Protein AF-A0A8T3EAM1-F1 (afdb_monomer)

InterPro domains:
  IPR024881 T-cell immunomodulatory protein [PTHR13412] (43-347)
  IPR028994 Integrin alpha, N-terminal [SSF69318] (65-167)
  IPR057089 T-cell immunomodulatory protein TIP, C2 domain [PF23122] (194-295)

Nearest PDB structures (foldseek):
  1br8-assembly3_L-2  TM=1.491E-01  e=1.664E+00  Homo sapiens
  1ant-assembly1_L  TM=1.348E-01  e=1.664E+00  Homo sapiens
  7woi-assembly2_B  TM=1.929E-01  e=9.109E+00  Corynebacterium glutamicum ATCC 14067

Sequence (347 aa):
MGRCLAVSQDRDTQPVCSTYPRTLTVNLFSVSLPPVDPLLTDFQGRDTLWGFVPPQPPSAEGLNTPITLHLGDYNLDGFPDALAILRNTSGSNQQAFLLENVPCANASCRGVGRTFLIHWDLTDLASIPDAVVATFFDIYEDGILDMIVLGRGGPKGELAIHALKNNFEADAYFVKVIVLSGLCSNDCPEEVKPYGVNQPGPYIMYTTVDSNGKLKNSSAGQLSQTAHLSLQLPYTVLGLGRSANFLDHLYVGIPRPPGSQDIRMHEWTAIIPNSQLIVIPYPLDDPHSWTAKLYLTPSNIVLLTAIVLIGVCVFILIIIGVLHWQEKKADDREKRQEAHRFHFDAM

Foldseek 3Di:
DAWEFDQDQDPFWTFTFDPPPPFGFTWIDGPVDDDTATQDGDQDDPPWRKHADPFDDDDPPDDGFGWYWAWADQQLPQEIKTKGWIDTPVDGKIWIWTWDKAADPDPRRVVVRIHTDTDPPPVVRVVATAWDDKYWDDPPPQLRTWMWIWGLPDDVSDIDIDTGDRPRDPLWWKEKEFEFPQPDQQDDPPRDDLRHAGDFFKKKKFWDADPVRDIDIHIGGANSDDDRPRPDDSIGMGRPTNDDQFTAKMKIWGDDDPPDPDTQIDIDGGHGISWYKYKRCPPVVDNVPIDIDIGHDDDPVNVVVVVVVVVVVVVVVVVVVVVVVVVVVVVVVVVVVVVVVVVVVVD

pLDDT: mean 82.27, std 14.32, range [32.38, 98.06]

Organism: NCBI:txid1534307

Radius of gyration: 29.67 Å; Cα contacts (8 Å, |Δi|>4): 717; chains: 1; bounding box: 92×64×92 Å

Mean predicted aligned error: 10.53 Å

Structure (mmCIF, N/CA/C/O backbone):
data_AF-A0A8T3EAM1-F1
#
_entry.id   AF-A0A8T3EAM1-F1
#
loop_
_atom_site.group_PDB
_atom_site.id
_atom_site.type_symbol
_atom_site.label_atom_id
_atom_site.label_alt_id
_atom_site.label_comp_id
_atom_site.label_asym_id
_atom_site.label_entity_id
_atom_site.label_seq_id
_atom_site.pdbx_PDB_ins_code
_atom_site.Cartn_x
_atom_site.Cartn_y
_atom_site.Cartn_z
_atom_site.occupancy
_atom_site.B_iso_or_equiv
_atom_site.auth_seq_id
_atom_site.auth_comp_id
_atom_site.auth_asym_id
_atom_site.auth_atom_id
_atom_site.pdbx_PDB_model_num
ATOM 1 N N . MET A 1 1 ? -20.222 9.954 19.690 1.00 32.38 1 MET A N 1
ATOM 2 C CA . MET A 1 1 ? -20.711 9.433 18.393 1.00 32.38 1 MET A CA 1
ATOM 3 C C . MET A 1 1 ? -19.544 8.728 17.727 1.00 32.38 1 MET A C 1
ATOM 5 O O . MET A 1 1 ? -18.591 9.407 17.378 1.00 32.38 1 MET A O 1
ATOM 9 N N . GLY A 1 2 ? -19.553 7.396 17.644 1.00 32.69 2 GLY A N 1
ATOM 10 C CA . GLY A 1 2 ? -18.490 6.659 16.954 1.00 32.69 2 GLY A CA 1
ATOM 11 C C . GLY A 1 2 ? -18.653 6.824 15.447 1.00 32.69 2 GLY A C 1
ATOM 12 O O . GLY A 1 2 ? -19.589 6.269 14.880 1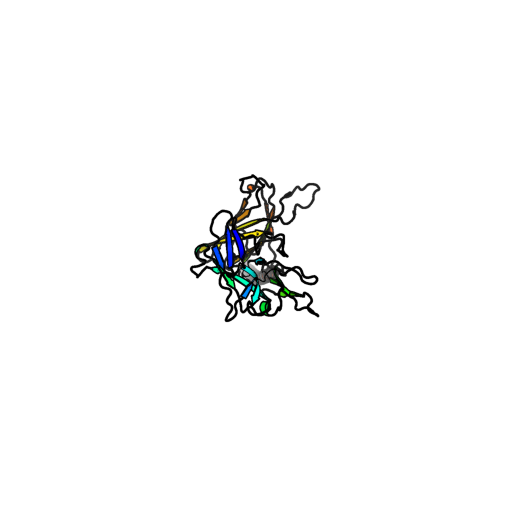.00 32.69 2 GLY A O 1
ATOM 13 N N . ARG A 1 3 ? -17.800 7.639 14.826 1.00 33.38 3 ARG A N 1
ATOM 14 C CA . ARG A 1 3 ? -17.622 7.703 13.373 1.00 33.38 3 ARG A CA 1
ATOM 15 C C . ARG A 1 3 ? -16.181 7.303 13.105 1.00 33.38 3 ARG A C 1
ATOM 17 O O . ARG A 1 3 ? -15.281 7.947 13.636 1.00 33.38 3 ARG A O 1
ATOM 24 N N . CYS A 1 4 ? -15.979 6.237 12.344 1.00 40.53 4 CYS A N 1
ATOM 25 C CA . CYS A 1 4 ? -14.643 5.879 11.886 1.00 40.53 4 CYS A CA 1
ATOM 26 C C . CYS A 1 4 ? -14.323 6.680 10.632 1.00 40.53 4 CYS A C 1
ATOM 28 O O . CYS A 1 4 ? -15.147 6.764 9.724 1.00 40.53 4 CYS A O 1
ATOM 30 N N . LEU A 1 5 ? -13.133 7.266 10.612 1.00 36.88 5 LEU A N 1
ATOM 31 C CA . LEU A 1 5 ? -12.513 7.826 9.422 1.00 36.88 5 LEU A CA 1
ATOM 32 C C . LEU A 1 5 ? -11.520 6.784 8.918 1.00 36.88 5 LEU A C 1
ATOM 34 O O . LEU A 1 5 ? -10.436 6.651 9.481 1.00 36.88 5 LEU A O 1
ATOM 38 N N . ALA A 1 6 ? -11.891 6.057 7.873 1.00 37.88 6 ALA A N 1
ATOM 39 C CA . ALA A 1 6 ? -10.919 5.441 6.990 1.00 37.88 6 ALA A CA 1
ATOM 40 C C . ALA A 1 6 ? -11.195 5.977 5.585 1.00 37.88 6 ALA A C 1
ATOM 42 O O . ALA A 1 6 ? -12.313 5.911 5.080 1.00 37.88 6 ALA A O 1
ATOM 43 N N . VAL A 1 7 ? -10.185 6.593 4.984 1.00 35.84 7 VAL A N 1
ATOM 44 C CA . VAL A 1 7 ? -10.263 7.092 3.613 1.00 35.84 7 VAL A CA 1
ATOM 45 C C . VAL A 1 7 ? -10.132 5.873 2.706 1.00 35.84 7 VAL A C 1
ATOM 47 O O . VAL A 1 7 ? -9.116 5.181 2.786 1.00 35.84 7 VAL A O 1
ATOM 50 N N . SER A 1 8 ? -11.168 5.540 1.921 1.00 35.91 8 SER A N 1
ATOM 51 C CA . SER A 1 8 ? -11.038 4.397 1.016 1.00 35.91 8 SER A CA 1
ATOM 52 C C . SER A 1 8 ? -10.134 4.722 -0.160 1.00 35.91 8 SER A C 1
ATOM 54 O O . SER A 1 8 ? -9.769 5.862 -0.444 1.00 35.91 8 SER A O 1
ATOM 56 N N . GLN A 1 9 ? -9.806 3.633 -0.831 1.00 46.03 9 GLN A N 1
ATOM 57 C CA . GLN A 1 9 ? -8.976 3.527 -2.002 1.00 46.03 9 GLN A CA 1
ATOM 58 C C . GLN A 1 9 ? -9.796 3.521 -3.304 1.00 46.03 9 GLN A C 1
ATOM 60 O O . GLN A 1 9 ? -9.273 3.146 -4.350 1.00 46.03 9 GLN A O 1
ATOM 65 N N . ASP A 1 10 ? -11.052 3.972 -3.268 1.00 42.31 10 ASP A N 1
ATOM 66 C CA . ASP A 1 10 ? -11.889 4.274 -4.433 1.00 42.31 10 ASP A CA 1
ATOM 67 C C . ASP A 1 10 ? -12.346 5.742 -4.395 1.00 42.31 10 ASP A C 1
ATOM 69 O O . ASP A 1 10 ? -12.501 6.312 -3.311 1.00 42.31 10 ASP A O 1
ATOM 73 N N . ARG A 1 11 ? -12.549 6.366 -5.566 1.00 38.25 11 ARG A N 1
ATOM 74 C CA . ARG A 1 11 ? -12.688 7.834 -5.723 1.00 38.25 11 ARG A CA 1
ATOM 75 C C . ARG A 1 11 ? -13.768 8.468 -4.843 1.00 38.25 11 ARG A C 1
ATOM 77 O O . ARG A 1 11 ? -13.628 9.639 -4.503 1.00 38.25 11 ARG A O 1
ATOM 84 N N . ASP A 1 12 ? -14.790 7.702 -4.465 1.00 40.94 12 ASP A N 1
ATOM 85 C CA . ASP A 1 12 ? -15.939 8.192 -3.704 1.00 40.94 12 ASP A CA 1
ATOM 86 C C . ASP A 1 12 ? -16.234 7.416 -2.419 1.00 40.94 12 ASP A C 1
ATOM 88 O O . ASP A 1 12 ? -17.145 7.824 -1.697 1.00 40.94 12 ASP A O 1
ATOM 92 N N . THR A 1 13 ? -15.521 6.322 -2.111 1.00 49.66 13 THR A N 1
ATOM 93 C CA . THR A 1 13 ? -15.915 5.452 -0.993 1.00 49.66 13 THR A CA 1
ATOM 94 C C . THR A 1 13 ? -15.039 5.597 0.259 1.00 49.66 13 THR A C 1
ATOM 96 O O . THR A 1 13 ? -13.914 6.084 0.176 1.00 49.66 13 THR A O 1
ATOM 99 N N . GLN A 1 14 ? -15.535 5.245 1.450 1.00 55.09 14 GLN A N 1
ATOM 100 C CA . GLN A 1 14 ? -14.814 5.263 2.739 1.00 55.09 14 GLN A CA 1
ATOM 101 C C . GLN A 1 14 ? -15.321 4.133 3.648 1.00 55.09 14 GLN A C 1
ATOM 103 O O . GLN A 1 14 ? -16.531 4.079 3.885 1.00 55.09 14 GLN A O 1
ATOM 108 N N . PRO A 1 15 ? -14.466 3.227 4.174 1.00 56.22 15 PRO A N 1
ATOM 109 C CA . PRO A 1 15 ? -14.910 2.303 5.202 1.00 56.22 15 PRO A CA 1
ATOM 110 C C . PRO A 1 15 ? -15.223 3.059 6.499 1.00 56.22 15 PRO A C 1
ATOM 112 O O . PRO A 1 15 ? -14.394 3.774 7.059 1.00 56.22 15 PRO A O 1
ATOM 115 N N . VAL A 1 16 ? -16.442 2.886 6.999 1.00 62.22 16 VAL A N 1
ATOM 116 C CA . VAL A 1 16 ? -16.926 3.471 8.247 1.00 62.22 16 VAL A CA 1
ATOM 117 C C . VAL A 1 16 ? -17.379 2.347 9.166 1.00 62.22 16 VAL A C 1
ATOM 119 O O . VAL A 1 16 ? -18.349 1.643 8.880 1.00 62.22 16 VAL A O 1
ATOM 122 N N . CYS A 1 17 ? -16.714 2.196 10.309 1.00 62.88 17 CYS A N 1
ATOM 123 C CA . CYS A 1 17 ? -17.164 1.295 11.361 1.00 62.88 17 CYS A CA 1
ATOM 124 C C . CYS A 1 17 ? -18.157 1.997 12.294 1.00 62.88 17 CYS A C 1
ATOM 126 O O . CYS A 1 17 ? -18.013 3.180 12.630 1.00 62.88 17 CYS A O 1
ATOM 128 N N . SER A 1 18 ? -19.169 1.254 12.734 1.00 59.81 18 SER A N 1
ATOM 129 C CA . SER A 1 18 ? -20.179 1.741 13.669 1.00 59.81 18 SER A CA 1
ATOM 130 C C . SER A 1 18 ? -20.388 0.760 14.822 1.00 59.81 18 SER A C 1
ATOM 132 O O . SER A 1 18 ? -20.257 -0.454 14.669 1.00 59.81 18 SER A O 1
ATOM 134 N N . THR A 1 19 ? -20.698 1.314 15.996 1.00 55.19 19 THR A N 1
ATOM 135 C CA . THR A 1 19 ? -20.989 0.569 17.235 1.00 55.19 19 THR A CA 1
ATOM 136 C C . THR A 1 19 ? -22.345 0.962 17.845 1.00 55.19 19 THR A C 1
ATOM 138 O O . THR A 1 19 ? -22.618 0.688 19.012 1.00 55.19 19 THR A O 1
ATOM 141 N N . TYR A 1 20 ? -23.215 1.634 17.079 1.00 45.06 20 TYR A N 1
ATOM 142 C CA . TYR A 1 20 ? -24.503 2.152 17.564 1.00 45.06 20 TYR A CA 1
ATOM 143 C C . TYR A 1 20 ? -25.520 1.013 17.789 1.00 45.06 20 TYR A C 1
ATOM 145 O O . TYR A 1 20 ? -25.592 0.078 16.993 1.00 45.06 20 TYR A O 1
ATOM 153 N N . PRO A 1 21 ? -26.370 1.104 18.826 1.00 44.94 21 PRO A N 1
ATOM 154 C CA . PRO A 1 21 ? -26.285 0.332 20.067 1.00 44.94 21 PRO A CA 1
ATOM 155 C C . PRO A 1 21 ? -26.525 -1.196 19.947 1.00 44.94 21 PRO A C 1
ATOM 157 O O . PRO A 1 21 ? -26.690 -1.839 20.981 1.00 44.94 21 PRO A O 1
ATOM 160 N N . ARG A 1 22 ? -26.586 -1.802 18.747 1.00 47.53 22 ARG A N 1
ATOM 161 C CA . ARG A 1 22 ? -26.818 -3.254 18.561 1.00 47.53 22 ARG A CA 1
ATOM 162 C C . ARG A 1 22 ? -26.143 -3.912 17.348 1.00 47.53 22 ARG A C 1
ATOM 164 O O . ARG A 1 22 ? -26.285 -5.119 17.200 1.00 47.53 22 ARG A O 1
ATOM 171 N N . THR A 1 23 ? -25.414 -3.184 16.504 1.00 59.69 23 THR A N 1
ATOM 172 C CA . THR A 1 23 ? -24.810 -3.769 15.291 1.00 59.69 23 THR A CA 1
ATOM 173 C C . THR A 1 23 ? -23.356 -3.349 15.131 1.00 59.69 23 THR A C 1
ATOM 175 O O . THR A 1 23 ? -23.066 -2.183 14.871 1.00 59.69 23 THR A O 1
ATOM 178 N N . LEU A 1 24 ? -22.451 -4.317 15.288 1.00 71.88 24 LEU A N 1
ATOM 179 C CA . LEU A 1 24 ? -21.032 -4.192 14.966 1.00 71.88 24 LEU A CA 1
ATOM 180 C C . LEU A 1 24 ? -20.884 -4.361 13.458 1.00 71.88 24 LEU A C 1
ATOM 182 O O . LEU A 1 24 ? -21.095 -5.452 12.937 1.00 71.88 24 LEU A O 1
ATOM 186 N N . THR A 1 25 ? -20.611 -3.266 12.753 1.00 73.94 25 THR A N 1
ATOM 187 C CA . THR A 1 25 ? -20.530 -3.287 11.288 1.00 73.94 25 THR A CA 1
ATOM 188 C C . THR A 1 25 ? -19.392 -2.419 10.779 1.00 73.94 25 THR A C 1
ATOM 190 O O . THR A 1 25 ? -19.174 -1.316 11.289 1.00 73.94 25 THR A O 1
ATOM 193 N N . VAL A 1 26 ? -18.692 -2.911 9.758 1.00 77.12 26 VAL A N 1
ATOM 194 C CA . VAL A 1 26 ? -17.898 -2.089 8.837 1.00 77.12 26 VAL A CA 1
ATOM 195 C C . VAL A 1 26 ? -18.753 -1.884 7.605 1.00 77.12 26 VAL A C 1
ATOM 197 O O . VAL A 1 26 ? -19.250 -2.857 7.040 1.00 77.12 26 VAL A O 1
ATOM 200 N N . ASN A 1 27 ? -18.932 -0.639 7.191 1.00 73.00 27 ASN A N 1
ATOM 201 C CA . ASN A 1 27 ? -19.720 -0.314 6.015 1.00 73.00 27 ASN A CA 1
ATOM 202 C C . ASN A 1 27 ? -18.906 0.500 5.021 1.00 73.00 27 ASN A C 1
ATOM 204 O O . ASN A 1 27 ? -18.007 1.230 5.426 1.00 73.00 27 ASN A O 1
ATOM 208 N N . LEU A 1 28 ? -19.253 0.415 3.745 1.00 69.75 28 LEU A N 1
ATOM 209 C CA . LEU A 1 28 ? -18.721 1.277 2.704 1.00 69.75 28 LEU A CA 1
ATOM 210 C C . LEU A 1 28 ? -19.651 2.484 2.536 1.00 69.75 28 LEU A C 1
ATOM 212 O O . LEU A 1 28 ? -20.846 2.333 2.286 1.00 69.75 28 LEU A O 1
ATOM 216 N N . PHE A 1 29 ? -19.115 3.687 2.711 1.00 61.56 29 PHE A N 1
ATOM 217 C CA . PHE A 1 29 ? -19.840 4.936 2.490 1.00 61.56 29 PHE A CA 1
ATOM 218 C C . PHE A 1 29 ? -19.424 5.539 1.155 1.00 61.56 29 PHE A C 1
ATOM 220 O O . PHE A 1 29 ? -18.236 5.769 0.998 1.00 61.56 29 PHE A O 1
ATOM 227 N N . SER A 1 30 ? -20.358 5.834 0.244 1.00 60.03 30 SER A N 1
ATOM 228 C CA . SER A 1 30 ? -20.086 6.587 -0.990 1.00 60.03 30 SER A CA 1
ATOM 229 C C . SER A 1 30 ? -20.587 8.030 -0.886 1.00 60.03 30 SER A C 1
ATOM 231 O O . SER A 1 30 ? -21.720 8.264 -0.468 1.00 60.03 30 SER A O 1
ATOM 233 N N . VAL A 1 31 ? -19.773 9.008 -1.296 1.00 54.12 31 VAL A N 1
ATOM 234 C CA . VAL A 1 31 ? -20.184 10.426 -1.371 1.00 54.12 31 VAL A CA 1
ATOM 235 C C . VAL A 1 31 ? -21.222 10.653 -2.481 1.00 54.12 31 VAL A C 1
ATOM 237 O O . VAL A 1 31 ? -22.050 11.559 -2.378 1.00 54.12 31 VAL A O 1
ATOM 240 N N . SER A 1 32 ? -21.204 9.822 -3.525 1.00 49.50 32 SER A N 1
ATOM 241 C CA . SER A 1 32 ? -22.007 9.982 -4.743 1.00 49.50 32 SER A CA 1
ATOM 242 C C . SER A 1 32 ? -23.254 9.084 -4.807 1.00 49.50 32 SER A C 1
ATOM 244 O O . SER A 1 32 ? -24.084 9.279 -5.696 1.00 49.50 32 SER A O 1
ATOM 246 N N . LEU A 1 33 ? -23.448 8.147 -3.864 1.00 44.88 33 LEU A N 1
ATOM 247 C CA . LEU A 1 33 ? -24.577 7.201 -3.857 1.00 44.88 33 LEU A CA 1
ATOM 248 C C . LEU A 1 33 ? -25.120 6.931 -2.437 1.00 44.88 33 LEU A C 1
ATOM 250 O O . LEU A 1 33 ? -24.344 6.601 -1.544 1.00 44.88 33 LEU A O 1
ATOM 254 N N . PRO A 1 34 ? -26.448 6.963 -2.210 1.00 47.94 34 PRO A N 1
ATOM 255 C CA . PRO A 1 34 ? -27.083 6.175 -1.157 1.00 47.94 34 PRO A CA 1
ATOM 256 C C . PRO A 1 34 ? -27.380 4.763 -1.712 1.00 47.94 34 PRO A C 1
ATOM 258 O O . PRO A 1 34 ? -28.003 4.678 -2.774 1.00 47.94 34 PRO A O 1
ATOM 261 N N . PRO A 1 35 ? -26.986 3.657 -1.046 1.00 57.56 35 PRO A N 1
ATOM 262 C CA . PRO A 1 35 ? -26.904 3.484 0.404 1.00 57.56 35 PRO A CA 1
ATOM 263 C C . PRO A 1 35 ? -25.513 3.083 0.939 1.00 57.56 35 PRO A C 1
ATOM 265 O O . PRO A 1 35 ? -24.562 2.855 0.205 1.00 57.56 35 PRO A O 1
ATOM 268 N N . VAL A 1 36 ? -25.421 3.025 2.271 1.00 67.38 36 VAL A N 1
ATOM 269 C CA . VAL A 1 36 ? -24.292 2.464 3.023 1.00 67.38 36 VAL A CA 1
ATOM 270 C C . VAL A 1 36 ? -24.365 0.941 2.930 1.00 67.38 36 VAL A C 1
ATOM 272 O O . VAL A 1 36 ? -25.277 0.346 3.507 1.00 67.38 36 VAL A O 1
ATOM 275 N N . ASP A 1 37 ? -23.422 0.320 2.227 1.00 72.88 37 ASP A N 1
ATOM 276 C CA . ASP A 1 37 ? -23.401 -1.134 2.057 1.00 72.88 37 ASP A CA 1
ATOM 277 C C . ASP A 1 37 ? -22.522 -1.804 3.127 1.00 72.88 37 ASP A C 1
ATOM 279 O O . ASP A 1 37 ? -21.390 -1.365 3.361 1.00 72.88 37 ASP A O 1
ATOM 283 N N . PRO A 1 38 ? -22.994 -2.869 3.799 1.00 76.12 38 PRO A N 1
ATOM 284 C CA . PRO A 1 38 ? -22.205 -3.549 4.816 1.00 76.12 38 PRO A CA 1
ATOM 285 C C . PRO A 1 38 ? -21.06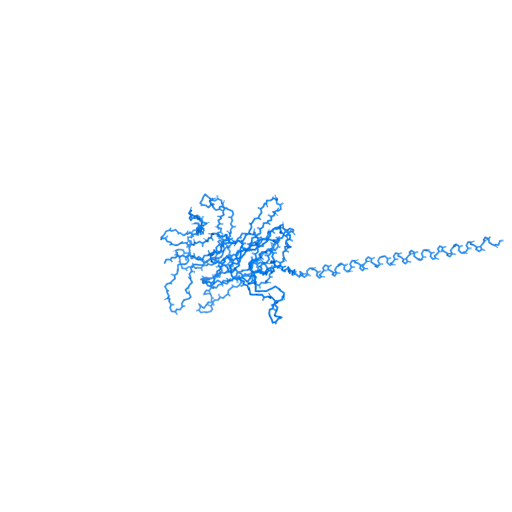4 -4.355 4.179 1.00 76.12 38 PRO A C 1
ATOM 287 O O . PRO A 1 38 ? -21.287 -5.267 3.384 1.00 76.12 38 PRO A O 1
ATOM 290 N N . LEU A 1 39 ? -19.832 -4.048 4.587 1.00 80.81 39 LEU A N 1
ATOM 291 C CA . LEU A 1 39 ? -18.623 -4.792 4.222 1.00 80.81 39 LEU A CA 1
ATOM 292 C C . LEU A 1 39 ? -18.374 -5.969 5.157 1.00 80.81 39 LEU A C 1
ATOM 294 O O . LEU A 1 39 ? -17.925 -7.017 4.708 1.00 80.81 39 LEU A O 1
ATOM 298 N N . LEU A 1 40 ? -18.639 -5.798 6.452 1.00 83.88 40 LEU A N 1
ATOM 299 C CA . LEU A 1 40 ? -18.424 -6.819 7.473 1.00 83.88 40 LEU A CA 1
ATOM 300 C C . LEU A 1 40 ? -19.461 -6.663 8.578 1.00 83.88 40 LEU A C 1
ATOM 302 O O . LEU A 1 40 ? -19.617 -5.582 9.145 1.00 83.88 40 LEU A O 1
ATOM 306 N N . THR A 1 41 ? -20.148 -7.755 8.891 1.00 82.81 41 THR A N 1
ATOM 307 C CA . THR A 1 41 ? -21.182 -7.808 9.935 1.00 82.81 41 THR A CA 1
ATOM 308 C C . THR A 1 41 ? -20.964 -8.941 10.931 1.00 82.81 41 THR A C 1
ATOM 310 O O . THR A 1 41 ? -21.549 -8.913 12.009 1.00 82.81 41 THR A O 1
ATOM 313 N N . ASP A 1 42 ? -20.169 -9.948 10.567 1.00 86.31 42 ASP A N 1
ATOM 314 C CA . ASP A 1 42 ? -19.914 -11.119 11.396 1.00 86.31 42 ASP A CA 1
ATOM 315 C C . ASP A 1 42 ? -18.592 -10.960 12.153 1.00 86.31 42 ASP A C 1
ATOM 317 O O . ASP A 1 42 ? -17.514 -10.979 11.567 1.00 86.31 42 ASP A O 1
ATOM 321 N N . PHE A 1 43 ? -18.701 -10.769 13.466 1.00 89.75 43 PHE A N 1
ATOM 322 C CA . PHE A 1 43 ? -17.573 -10.669 14.396 1.00 89.75 43 PHE A CA 1
ATOM 323 C C . PHE A 1 43 ? -17.550 -11.856 15.373 1.00 89.75 43 PHE A C 1
ATOM 325 O O . PHE A 1 43 ? -16.988 -11.760 16.470 1.00 89.75 43 PHE A O 1
ATOM 332 N N . GLN A 1 44 ? -18.207 -12.961 15.014 1.00 88.88 44 GLN A N 1
ATOM 333 C CA . GLN A 1 44 ? -18.243 -14.165 15.828 1.00 88.88 44 GLN A CA 1
ATOM 334 C C . GLN A 1 44 ? -16.969 -14.991 15.590 1.00 88.88 44 GLN A C 1
ATOM 336 O O . GLN A 1 44 ? -16.771 -15.582 14.531 1.00 88.88 44 GLN A O 1
ATOM 341 N N . GLY A 1 45 ? -16.104 -15.052 16.602 1.00 84.25 45 GLY A N 1
ATOM 342 C CA . GLY A 1 45 ? -14.916 -15.901 16.617 1.00 84.25 45 GLY A CA 1
ATOM 343 C C . GLY A 1 45 ? -15.154 -17.112 17.512 1.00 84.25 45 GLY A C 1
ATOM 344 O O . GLY A 1 45 ? -15.170 -16.979 18.740 1.00 84.25 45 GLY A O 1
ATOM 345 N N . ARG A 1 46 ? -15.340 -18.300 16.920 1.00 84.75 46 ARG A N 1
ATOM 346 C CA . ARG A 1 46 ? -15.747 -19.526 17.641 1.00 84.75 46 ARG A CA 1
ATOM 347 C C . ARG A 1 46 ? -16.987 -19.242 18.514 1.00 84.75 46 ARG A C 1
ATOM 349 O O . ARG A 1 46 ? -17.997 -18.766 18.002 1.00 84.75 46 ARG A O 1
ATOM 356 N N . ASP A 1 47 ? -16.899 -19.441 19.827 1.00 84.06 47 ASP A N 1
ATOM 357 C CA . ASP A 1 47 ? -17.985 -19.186 20.787 1.00 84.06 47 ASP A CA 1
ATOM 358 C C . ASP A 1 47 ? -17.941 -17.780 21.414 1.00 84.06 47 ASP A C 1
ATOM 360 O O . ASP A 1 47 ? -18.680 -17.483 22.352 1.00 84.06 47 ASP A O 1
ATOM 364 N N . THR A 1 48 ? -17.077 -16.891 20.916 1.00 87.94 48 THR A N 1
ATOM 365 C CA . THR A 1 48 ? -16.891 -15.539 21.457 1.00 87.94 48 THR A CA 1
ATOM 366 C C . THR A 1 48 ? -17.289 -14.469 20.454 1.00 87.94 48 THR A C 1
ATOM 368 O O . THR A 1 48 ? -16.846 -14.472 19.308 1.00 87.94 48 THR A O 1
ATOM 371 N N . LEU A 1 49 ? -18.103 -13.515 20.902 1.00 90.44 49 LEU A N 1
ATOM 372 C CA . LEU A 1 49 ? -18.445 -12.346 20.105 1.00 90.44 49 LEU A CA 1
ATOM 373 C C . LEU A 1 49 ? -17.408 -11.248 20.352 1.00 90.44 49 LEU A C 1
ATOM 375 O O . LEU A 1 49 ? -17.213 -10.819 21.496 1.00 90.44 49 LEU A O 1
ATOM 379 N N . TRP A 1 50 ? -16.778 -10.769 19.286 1.00 91.44 50 TRP A N 1
ATOM 380 C CA . TRP A 1 50 ? -15.831 -9.656 19.323 1.00 91.44 50 TRP A CA 1
ATOM 381 C C . TRP A 1 50 ? -16.466 -8.380 18.789 1.00 91.44 50 TRP A C 1
ATOM 383 O O . TRP A 1 50 ? -17.499 -8.425 18.135 1.00 91.44 50 TRP A O 1
ATOM 393 N N . GLY A 1 51 ? -15.862 -7.228 19.064 1.00 89.75 51 GLY A N 1
ATOM 394 C CA . GLY A 1 51 ? -16.279 -5.954 18.484 1.00 89.75 51 GLY A CA 1
ATOM 395 C C . GLY A 1 51 ? -15.236 -4.861 18.656 1.00 89.75 51 GLY A C 1
ATOM 396 O O . GLY A 1 51 ? -14.275 -5.024 19.399 1.00 89.75 51 GLY A O 1
ATOM 397 N N . PHE A 1 52 ? -15.427 -3.724 17.988 1.00 89.12 52 PHE A N 1
ATOM 398 C CA . PHE A 1 52 ? -14.502 -2.596 18.104 1.00 89.12 52 PHE A CA 1
ATOM 399 C C . PHE A 1 52 ? -14.409 -2.066 19.539 1.00 89.12 52 PHE A C 1
ATOM 401 O O . PHE A 1 52 ? -15.399 -2.019 20.282 1.00 89.12 52 PHE A O 1
ATOM 408 N N . VAL A 1 53 ? -13.208 -1.624 19.910 1.00 85.88 53 VAL A N 1
ATOM 409 C CA . VAL A 1 53 ? -12.954 -0.978 21.198 1.00 85.88 53 VAL A CA 1
ATOM 410 C C . VAL A 1 53 ? -13.618 0.405 21.202 1.00 85.88 53 VAL A C 1
ATOM 412 O O . VAL A 1 53 ? -13.278 1.249 20.375 1.00 85.88 53 VAL A O 1
ATOM 415 N N . PRO A 1 54 ? -14.592 0.680 22.086 1.00 80.31 54 PRO A N 1
ATOM 416 C CA . PRO A 1 54 ? -15.211 1.990 22.158 1.00 80.31 54 PRO A CA 1
ATOM 417 C C . PRO A 1 54 ? -14.206 3.012 22.706 1.00 80.31 54 PRO A C 1
ATOM 419 O O . PRO A 1 54 ? -13.429 2.671 23.602 1.00 80.31 54 PRO A O 1
ATOM 422 N N . PRO A 1 55 ? -14.271 4.275 22.246 1.00 75.81 55 PRO A N 1
ATOM 423 C CA . PRO A 1 55 ? -13.459 5.346 22.806 1.00 75.81 55 PRO A CA 1
ATOM 424 C C . PRO A 1 55 ? -13.696 5.450 24.312 1.00 75.81 55 PRO A C 1
ATOM 426 O O . PRO A 1 55 ? -14.846 5.538 24.759 1.00 75.81 55 PRO A O 1
ATOM 429 N N . GLN A 1 56 ? -12.620 5.429 25.093 1.00 70.94 56 GLN A N 1
ATOM 430 C CA . GLN A 1 56 ? -12.715 5.574 26.540 1.00 70.94 56 GLN A CA 1
ATOM 431 C C . GLN A 1 56 ? -12.808 7.064 26.908 1.00 70.94 56 GLN A C 1
ATOM 433 O O . GLN A 1 56 ? -12.309 7.923 26.170 1.00 70.94 56 GLN A O 1
ATOM 438 N N . PRO A 1 57 ? -13.469 7.418 28.026 1.00 69.38 57 PRO A N 1
ATOM 439 C CA . PRO A 1 57 ? -13.379 8.774 28.549 1.00 69.38 57 PRO A CA 1
ATOM 440 C C . PRO A 1 57 ? -11.907 9.112 28.836 1.00 69.38 57 PRO A C 1
ATOM 442 O O . PRO A 1 57 ? -11.152 8.221 29.231 1.00 69.38 57 PRO A O 1
ATOM 445 N N . PRO A 1 58 ? -11.482 10.371 28.634 1.00 62.53 58 PRO A N 1
ATOM 446 C CA . PRO A 1 58 ? -10.104 10.771 28.888 1.00 62.53 58 PRO A CA 1
ATOM 447 C C . PRO A 1 58 ? -9.764 10.513 30.361 1.00 62.53 58 PRO A C 1
ATOM 449 O O . PRO A 1 58 ? -10.287 11.179 31.253 1.00 62.53 58 PRO A O 1
ATOM 452 N N . SER A 1 59 ? -8.919 9.516 30.615 1.00 58.47 59 SER A N 1
ATOM 453 C CA . SER A 1 59 ? -8.323 9.252 31.921 1.00 58.47 59 SER A CA 1
ATOM 454 C C . SER A 1 59 ? -6.900 9.809 31.944 1.00 58.47 59 SER A C 1
ATOM 456 O O . SER A 1 59 ? -6.248 9.918 30.907 1.00 58.47 59 SER A O 1
ATOM 458 N N . ALA A 1 60 ? -6.416 10.185 33.127 1.00 52.84 60 ALA A N 1
ATOM 459 C CA . ALA A 1 60 ? -5.130 10.866 33.297 1.00 52.84 60 ALA A CA 1
ATOM 460 C C . ALA A 1 60 ? -3.894 10.007 32.936 1.00 52.84 60 ALA A C 1
ATOM 462 O O . ALA A 1 60 ? -2.794 10.543 32.873 1.00 52.84 60 ALA A O 1
ATOM 463 N N . GLU A 1 61 ? -4.061 8.703 32.676 1.00 55.72 61 GLU A N 1
ATOM 464 C CA . GLU A 1 61 ? -2.955 7.744 32.490 1.00 55.72 61 GLU A CA 1
ATOM 465 C C . GLU A 1 61 ? -3.120 6.823 31.258 1.00 55.72 61 GLU A C 1
ATOM 467 O O . GLU A 1 61 ? -2.361 5.871 31.071 1.00 55.72 61 GLU A O 1
ATOM 472 N N . GLY A 1 62 ? -4.112 7.068 30.391 1.00 64.00 62 GLY A N 1
ATOM 473 C CA . GLY A 1 62 ? -4.430 6.183 29.264 1.00 64.00 62 GLY A CA 1
ATOM 474 C C . GLY A 1 62 ? -4.311 6.846 27.892 1.00 64.00 62 GLY A C 1
ATOM 475 O O . GLY A 1 62 ? -4.913 7.889 27.654 1.00 64.00 62 GLY A O 1
ATOM 476 N N . LEU A 1 63 ? -3.608 6.200 26.951 1.00 73.38 63 LEU A N 1
ATOM 477 C CA . LEU A 1 63 ? -3.693 6.552 25.530 1.00 73.38 63 LEU A CA 1
ATOM 478 C C . LEU A 1 63 ? -5.134 6.321 25.043 1.00 73.38 63 LEU A C 1
ATOM 480 O O . LEU A 1 63 ? -5.587 5.178 24.980 1.00 73.38 63 LEU A O 1
ATOM 484 N N . ASN A 1 64 ? -5.851 7.402 24.731 1.00 75.50 64 ASN A N 1
ATOM 485 C CA . ASN A 1 64 ? -7.204 7.336 24.184 1.00 75.50 64 ASN A CA 1
ATOM 486 C C . ASN A 1 64 ? -7.138 7.280 22.656 1.00 75.50 64 ASN A C 1
ATOM 488 O O . ASN A 1 64 ? -6.867 8.291 22.004 1.00 75.50 64 ASN A O 1
ATOM 492 N N . THR A 1 65 ? -7.374 6.101 22.091 1.00 76.56 65 THR A N 1
ATOM 493 C CA . THR A 1 65 ? -7.403 5.891 20.645 1.00 76.56 65 THR A CA 1
ATOM 494 C C . THR A 1 65 ? -8.850 5.787 20.162 1.00 76.56 65 THR A C 1
ATOM 496 O O . THR A 1 65 ? -9.670 5.103 20.779 1.00 76.56 65 THR A O 1
ATOM 499 N N . PRO A 1 66 ? -9.227 6.494 19.082 1.00 80.94 66 PRO A N 1
ATOM 500 C CA . PRO A 1 66 ? -10.505 6.235 18.436 1.00 80.94 66 PRO A CA 1
ATOM 501 C C . PRO A 1 66 ? -10.465 4.873 17.737 1.00 80.94 66 PRO A C 1
ATOM 503 O O . PRO A 1 66 ? -9.410 4.266 17.577 1.00 80.94 66 PRO A O 1
ATOM 506 N N . ILE A 1 67 ? -11.625 4.419 17.268 1.00 82.69 67 ILE A N 1
ATOM 507 C CA . ILE A 1 67 ? -11.698 3.239 16.407 1.00 82.69 67 ILE A CA 1
ATOM 508 C C . ILE A 1 67 ? -10.981 3.570 15.092 1.00 82.69 67 ILE A C 1
ATOM 510 O O . ILE A 1 67 ? -11.401 4.479 14.370 1.00 82.69 67 ILE A O 1
ATOM 514 N N . THR A 1 68 ? -9.907 2.841 14.800 1.00 82.56 68 THR A N 1
ATOM 515 C CA . THR A 1 68 ? -9.108 2.981 13.579 1.00 82.56 68 THR A CA 1
ATOM 516 C C . THR A 1 68 ? -9.067 1.673 12.805 1.00 82.56 68 THR A C 1
ATOM 518 O O . THR A 1 68 ? -9.109 0.588 13.386 1.00 82.56 68 THR A O 1
ATOM 521 N N . LEU A 1 69 ? -8.974 1.806 11.486 1.00 86.75 69 LEU A N 1
ATOM 522 C CA . LEU A 1 69 ? -8.734 0.720 10.551 1.00 86.75 69 LEU A CA 1
ATOM 523 C C . LEU A 1 69 ? -7.507 1.114 9.728 1.00 86.75 69 LEU A C 1
ATOM 525 O O . LEU A 1 69 ? -7.560 2.107 9.000 1.00 86.75 69 LEU A O 1
ATOM 529 N N . HIS A 1 70 ? -6.408 0.382 9.875 1.00 89.81 70 HIS A N 1
ATOM 530 C CA . HIS A 1 70 ? -5.177 0.649 9.131 1.00 89.81 70 HIS A CA 1
ATOM 531 C C . HIS A 1 70 ? -5.139 -0.261 7.908 1.00 89.81 70 HIS A C 1
ATOM 533 O O . HIS A 1 70 ? -5.222 -1.475 8.051 1.00 89.81 70 HIS A O 1
ATOM 539 N N . LEU A 1 71 ? -5.068 0.329 6.714 1.00 89.19 71 LEU A N 1
ATOM 540 C CA . LEU A 1 71 ? -5.180 -0.394 5.445 1.00 89.19 71 LEU A CA 1
ATOM 541 C C . LEU A 1 71 ? -3.807 -0.735 4.860 1.00 89.19 71 LEU A C 1
ATOM 543 O O . LEU A 1 71 ? -2.878 0.067 4.964 1.00 89.19 71 LEU A O 1
ATOM 547 N N . GLY A 1 72 ? -3.710 -1.882 4.195 1.00 89.56 72 GLY A N 1
ATOM 548 C CA . GLY A 1 72 ? -2.510 -2.335 3.492 1.00 89.56 72 GLY A CA 1
ATOM 549 C C . GLY A 1 72 ? -2.759 -3.664 2.784 1.00 89.56 72 GLY A C 1
ATOM 550 O O . GLY A 1 72 ? -3.550 -4.458 3.265 1.00 89.56 72 GLY A O 1
ATOM 551 N N . ASP A 1 73 ? -2.118 -3.887 1.641 1.00 90.44 73 ASP A N 1
ATOM 552 C CA . ASP A 1 73 ? -2.170 -5.148 0.884 1.00 90.44 73 ASP A CA 1
ATOM 553 C C . ASP A 1 73 ? -1.058 -6.078 1.410 1.00 90.44 73 ASP A C 1
ATOM 555 O O . ASP A 1 73 ? 0.108 -5.931 1.031 1.00 90.44 73 ASP A O 1
ATOM 559 N N . TYR A 1 74 ? -1.376 -6.945 2.381 1.00 91.25 74 TYR A N 1
ATOM 560 C CA . TYR A 1 74 ? -0.347 -7.742 3.083 1.00 91.25 74 TYR A CA 1
ATOM 561 C C . TYR A 1 74 ? 0.055 -9.010 2.320 1.00 91.25 74 TYR A C 1
ATOM 563 O O . TYR A 1 74 ? 1.107 -9.589 2.609 1.00 91.25 74 TYR A O 1
ATOM 571 N N . ASN A 1 75 ? -0.788 -9.464 1.389 1.00 91.44 75 ASN A N 1
ATOM 572 C CA . ASN A 1 75 ? -0.609 -10.692 0.609 1.00 91.44 75 ASN A CA 1
ATOM 573 C C . ASN A 1 75 ? -0.320 -10.413 -0.884 1.00 91.44 75 ASN A C 1
ATOM 575 O O . ASN A 1 75 ? -0.218 -11.348 -1.684 1.00 91.44 75 ASN A O 1
ATOM 579 N N . LEU A 1 76 ? -0.159 -9.140 -1.253 1.00 89.81 76 LEU A N 1
ATOM 580 C CA . LEU A 1 76 ? 0.151 -8.659 -2.598 1.00 89.81 76 LEU A CA 1
ATOM 581 C C . LEU A 1 76 ? -0.866 -9.111 -3.660 1.00 89.81 76 LEU A C 1
ATOM 583 O O . LEU A 1 76 ? -0.510 -9.330 -4.830 1.00 89.81 76 LEU A O 1
ATOM 587 N N . ASP A 1 77 ? -2.136 -9.245 -3.282 1.00 87.69 77 ASP A N 1
ATOM 588 C CA . ASP A 1 77 ? -3.207 -9.672 -4.179 1.00 87.69 77 ASP A CA 1
ATOM 589 C C . ASP A 1 77 ? -3.879 -8.504 -4.925 1.00 87.69 77 ASP A C 1
ATOM 591 O O . ASP A 1 77 ? -4.664 -8.741 -5.851 1.00 87.69 77 ASP A O 1
ATOM 595 N N . GLY A 1 78 ? -3.490 -7.261 -4.633 1.00 85.75 78 GLY A N 1
ATOM 596 C CA . GLY A 1 78 ? -4.020 -6.042 -5.239 1.00 85.75 78 GLY A CA 1
ATOM 597 C C . GLY A 1 78 ? -5.280 -5.510 -4.556 1.00 85.75 78 GLY A C 1
ATOM 598 O O . GLY A 1 78 ? -5.842 -4.516 -5.024 1.00 85.75 78 GLY A O 1
ATOM 599 N N . PHE A 1 79 ? -5.744 -6.131 -3.477 1.00 87.12 79 PHE A N 1
ATOM 600 C CA . PHE A 1 79 ? -6.869 -5.666 -2.681 1.00 87.12 79 PHE A CA 1
ATOM 601 C C . PHE A 1 79 ? -6.372 -5.248 -1.293 1.00 87.12 79 PHE A C 1
ATOM 603 O O . PHE A 1 79 ? -5.659 -5.990 -0.636 1.00 87.12 79 PHE A O 1
ATOM 610 N N . PRO A 1 80 ? -6.744 -4.055 -0.804 1.00 88.50 80 PRO A N 1
ATOM 611 C CA . PRO A 1 80 ? -6.321 -3.623 0.517 1.00 88.50 80 PRO A CA 1
ATOM 612 C C . PRO A 1 80 ? -7.013 -4.427 1.608 1.00 88.50 80 PRO A C 1
ATOM 614 O O . PRO A 1 80 ? -8.246 -4.409 1.721 1.00 88.50 80 PRO A O 1
ATOM 617 N N . ASP A 1 81 ? -6.206 -5.040 2.454 1.00 92.12 81 ASP A N 1
ATOM 618 C CA . ASP A 1 81 ? -6.606 -5.628 3.719 1.00 92.12 81 ASP A CA 1
ATOM 619 C C . ASP A 1 81 ? -6.599 -4.574 4.822 1.00 92.12 81 ASP A C 1
ATOM 621 O O . ASP A 1 81 ? -6.267 -3.397 4.615 1.00 92.12 81 ASP A O 1
ATOM 625 N N . ALA A 1 82 ? -6.983 -4.993 6.022 1.00 92.62 82 ALA A N 1
ATOM 626 C CA . ALA A 1 82 ? -7.027 -4.112 7.164 1.00 92.62 82 ALA A CA 1
ATOM 627 C C . ALA A 1 82 ? -6.491 -4.747 8.448 1.00 92.62 82 ALA A C 1
ATOM 629 O O . ALA A 1 82 ? -6.660 -5.935 8.703 1.00 92.62 82 ALA A O 1
ATOM 630 N N . LEU A 1 83 ? -5.909 -3.917 9.308 1.00 93.62 83 LEU A N 1
ATOM 631 C CA . LEU A 1 83 ? -5.625 -4.233 10.702 1.00 93.62 83 LEU A CA 1
ATOM 632 C C . LEU A 1 83 ? -6.554 -3.428 11.604 1.00 93.62 83 LEU A C 1
ATOM 634 O O . LEU A 1 83 ? -6.735 -2.218 11.428 1.00 93.62 83 LEU A O 1
ATOM 638 N N . ALA A 1 84 ? -7.142 -4.112 12.581 1.00 92.88 84 ALA A N 1
ATOM 639 C CA . ALA A 1 84 ? -8.027 -3.506 13.564 1.00 92.88 84 ALA A CA 1
ATOM 640 C C . ALA A 1 84 ? -7.780 -4.077 14.957 1.00 92.88 84 ALA A C 1
ATOM 642 O O . ALA A 1 84 ? -7.407 -5.237 15.117 1.00 92.88 84 ALA A O 1
ATOM 643 N N . ILE A 1 85 ? -8.067 -3.268 15.976 1.00 92.50 85 ILE A N 1
ATOM 644 C CA . ILE A 1 85 ? -8.140 -3.742 17.356 1.00 92.50 85 ILE A CA 1
ATOM 645 C C . ILE A 1 85 ? -9.587 -4.104 17.679 1.00 92.50 85 ILE A C 1
ATOM 647 O O . ILE A 1 85 ? -10.490 -3.261 17.596 1.00 92.50 85 ILE A O 1
ATOM 651 N N . LEU A 1 86 ? -9.801 -5.354 18.083 1.00 92.12 86 LEU A N 1
ATOM 652 C CA . LEU A 1 86 ? -11.091 -5.847 18.548 1.00 92.12 86 LEU A CA 1
ATOM 653 C C . LEU A 1 86 ? -10.990 -6.252 20.017 1.00 92.12 86 LEU A C 1
ATOM 655 O O . LEU A 1 86 ? -9.943 -6.672 20.504 1.00 92.12 86 LEU A O 1
ATOM 659 N N . ARG A 1 87 ? -12.113 -6.155 20.723 1.00 90.75 87 ARG A N 1
ATOM 660 C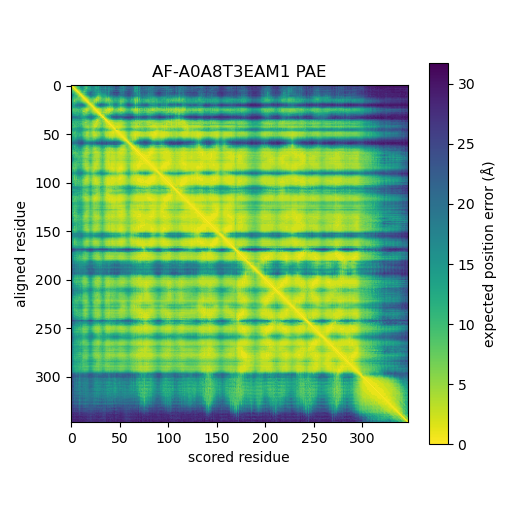 CA . ARG A 1 87 ? -12.278 -6.635 22.093 1.00 90.75 87 ARG A CA 1
ATOM 661 C C . ARG A 1 87 ? -13.321 -7.731 22.170 1.00 90.75 87 ARG A C 1
ATOM 663 O O . ARG A 1 87 ? -14.344 -7.665 21.484 1.00 90.75 87 ARG A O 1
ATOM 670 N N . ASN A 1 88 ? -13.102 -8.684 23.063 1.00 89.81 88 ASN A N 1
ATOM 671 C CA . ASN A 1 88 ? -14.126 -9.657 23.409 1.00 89.81 88 ASN A CA 1
ATOM 672 C C . ASN A 1 88 ? -15.277 -8.932 24.130 1.00 89.81 88 ASN A C 1
ATOM 674 O O . ASN A 1 88 ? -15.049 -8.196 25.087 1.00 89.81 88 ASN A O 1
ATOM 678 N N . THR A 1 89 ? -16.516 -9.117 23.674 1.00 85.88 89 THR A N 1
ATOM 679 C CA . THR A 1 89 ? -17.690 -8.434 24.248 1.00 85.88 89 THR A CA 1
ATOM 680 C C . THR A 1 89 ? -18.067 -8.937 25.643 1.00 85.88 89 THR A C 1
ATOM 682 O O . THR A 1 89 ? -18.651 -8.182 26.419 1.00 85.88 89 THR A O 1
ATOM 685 N N . SER A 1 90 ? -17.717 -10.180 25.979 1.00 83.50 90 SER A N 1
ATOM 686 C CA . SER A 1 90 ? -17.938 -10.785 27.299 1.00 83.50 90 SER A CA 1
ATOM 687 C C . SER A 1 90 ? -16.772 -10.576 28.271 1.00 83.50 90 SER A C 1
ATOM 689 O O . SER A 1 90 ? -16.922 -10.851 29.459 1.00 83.50 90 SER A O 1
ATOM 691 N N . GLY A 1 91 ? -15.616 -10.114 27.789 1.00 79.31 91 GLY A N 1
ATOM 692 C CA . GLY A 1 91 ? -14.405 -9.927 28.589 1.00 79.31 91 GLY A CA 1
ATOM 693 C C . GLY A 1 91 ? -13.810 -8.525 28.458 1.00 79.31 91 GLY A C 1
ATOM 694 O O . GLY A 1 91 ? -14.435 -7.603 27.942 1.00 79.31 91 GLY A O 1
ATOM 695 N N . SER A 1 92 ? -12.577 -8.365 28.937 1.00 75.38 92 SER A N 1
ATOM 696 C CA . SER A 1 92 ? -11.794 -7.129 28.785 1.00 75.38 92 SER A CA 1
ATOM 697 C C . SER A 1 92 ? -10.632 -7.258 27.799 1.00 75.38 92 SER A C 1
ATOM 699 O O . SER A 1 92 ? -9.982 -6.256 27.524 1.00 75.38 92 SER A O 1
ATOM 701 N N . ASN A 1 93 ? -10.376 -8.464 27.280 1.00 85.12 93 ASN A N 1
ATOM 702 C CA . ASN A 1 93 ? -9.241 -8.741 26.403 1.00 85.12 93 ASN A CA 1
ATOM 703 C C . ASN A 1 93 ? -9.395 -8.013 25.058 1.00 85.12 93 ASN A C 1
ATOM 705 O O . ASN A 1 93 ? -10.444 -8.128 24.411 1.00 85.12 93 ASN A O 1
ATOM 709 N N . GLN A 1 94 ? -8.351 -7.286 24.659 1.00 89.94 94 GLN A N 1
ATOM 710 C CA . GLN A 1 94 ? -8.252 -6.568 23.389 1.00 89.94 94 GLN A CA 1
ATOM 711 C C . GLN A 1 94 ? -7.043 -7.078 22.614 1.00 89.94 94 GLN A C 1
ATOM 713 O O . GLN A 1 94 ? -5.952 -7.204 23.171 1.00 89.94 94 GLN A O 1
ATOM 718 N N . GLN A 1 95 ? -7.240 -7.366 21.334 1.00 93.12 95 GLN A N 1
ATOM 719 C CA . GLN A 1 95 ? -6.229 -7.965 20.469 1.00 93.12 95 GLN A CA 1
ATOM 720 C C . GLN A 1 95 ? -6.279 -7.333 19.079 1.00 93.12 95 GLN A C 1
ATOM 722 O O . GLN A 1 95 ? -7.307 -6.796 18.654 1.00 93.12 95 GLN A O 1
ATOM 727 N N . ALA A 1 96 ? -5.148 -7.391 18.382 1.00 95.06 96 ALA A N 1
ATOM 728 C CA . ALA A 1 96 ? -5.058 -7.011 16.982 1.00 95.06 96 ALA A CA 1
ATOM 729 C C . ALA A 1 96 ? -5.523 -8.172 16.096 1.00 95.06 96 ALA A C 1
ATOM 731 O O . ALA A 1 96 ? -5.158 -9.321 16.335 1.00 95.06 96 ALA A O 1
ATOM 732 N N . PHE A 1 97 ? -6.304 -7.863 15.065 1.00 95.38 97 PHE A N 1
ATOM 733 C CA . PHE A 1 97 ? -6.786 -8.830 14.086 1.00 95.38 97 PHE A CA 1
ATOM 734 C C . PHE A 1 97 ? -6.504 -8.343 12.672 1.00 95.38 97 PHE A C 1
ATOM 736 O O . PHE A 1 97 ? -6.685 -7.161 12.364 1.00 95.38 97 PHE A O 1
ATOM 743 N N . LEU A 1 98 ? -6.104 -9.289 11.825 1.00 95.94 98 LEU A N 1
ATOM 744 C CA . LEU A 1 98 ? -6.005 -9.112 10.385 1.00 95.94 98 LEU A CA 1
ATOM 745 C C . LEU A 1 98 ? -7.368 -9.382 9.746 1.00 95.94 98 LEU A C 1
ATOM 747 O O . LEU A 1 98 ? -8.001 -10.407 10.008 1.00 95.94 98 LEU A O 1
ATOM 751 N N . LEU A 1 99 ? -7.814 -8.439 8.930 1.00 95.25 99 LEU A N 1
ATOM 752 C CA . LEU A 1 99 ? -9.051 -8.471 8.169 1.00 95.25 99 LEU A CA 1
ATOM 753 C C . LEU A 1 99 ? -8.668 -8.551 6.689 1.00 95.25 99 LEU A C 1
ATOM 755 O O . LEU A 1 99 ? -8.376 -7.527 6.075 1.00 95.25 99 LEU A O 1
ATOM 759 N N . GLU A 1 100 ? -8.656 -9.761 6.136 1.00 94.06 100 GLU A N 1
ATOM 760 C CA . GLU A 1 100 ? -8.299 -10.005 4.736 1.00 94.06 100 GLU A CA 1
ATOM 761 C C . GLU A 1 100 ? -9.463 -9.645 3.814 1.00 94.06 100 GLU A C 1
ATOM 763 O O . GLU A 1 100 ? -10.612 -10.022 4.059 1.00 94.06 100 GLU A O 1
ATOM 768 N N . ASN A 1 101 ? -9.188 -8.913 2.746 1.00 91.44 101 ASN A N 1
ATOM 769 C CA . ASN A 1 101 ? -10.182 -8.523 1.768 1.00 91.44 101 ASN A CA 1
ATOM 770 C C . ASN A 1 101 ? -10.436 -9.669 0.788 1.00 91.44 101 ASN A C 1
ATOM 772 O O . ASN A 1 101 ? -9.628 -9.933 -0.094 1.00 91.44 101 ASN A O 1
ATOM 776 N N . VAL A 1 102 ? -11.601 -10.309 0.863 1.00 92.12 102 VAL A N 1
ATOM 777 C CA . VAL A 1 102 ? -11.933 -11.496 0.059 1.00 92.12 102 VAL A CA 1
ATOM 778 C C . VAL A 1 102 ? -13.175 -11.278 -0.814 1.00 92.12 102 VAL A C 1
ATOM 780 O O . VAL A 1 102 ? -14.021 -10.426 -0.508 1.00 92.12 102 VAL A O 1
ATOM 783 N N . PRO A 1 103 ? -13.343 -12.047 -1.910 1.00 89.56 103 PRO A N 1
ATOM 784 C CA . PRO A 1 103 ? -14.585 -12.052 -2.673 1.00 89.56 103 PRO A CA 1
ATOM 785 C C . PRO A 1 103 ? -15.791 -12.362 -1.782 1.00 89.56 103 PRO A C 1
ATOM 787 O O . PRO A 1 103 ? -15.770 -13.279 -0.960 1.00 89.56 103 PRO A O 1
ATOM 790 N N . CYS A 1 104 ? -16.869 -11.604 -1.959 1.00 87.62 104 CYS A N 1
ATOM 791 C CA . CYS A 1 104 ? -18.076 -11.785 -1.171 1.00 87.62 104 CYS A CA 1
ATOM 792 C C . CYS A 1 104 ? -18.774 -13.109 -1.523 1.00 87.62 104 CYS A C 1
ATOM 794 O O . CYS A 1 104 ? -19.208 -13.313 -2.658 1.00 87.62 104 CYS A O 1
ATOM 796 N N . ALA A 1 105 ? -18.953 -13.975 -0.525 1.00 84.94 105 ALA A N 1
ATOM 797 C CA . ALA A 1 105 ? -19.750 -15.200 -0.647 1.00 84.94 105 ALA A CA 1
ATOM 798 C C . ALA A 1 105 ? -21.202 -15.035 -0.149 1.00 84.94 105 ALA A C 1
ATOM 800 O O . ALA A 1 105 ? -22.084 -15.811 -0.520 1.00 84.94 105 ALA A O 1
ATOM 801 N N . ASN A 1 106 ? -21.467 -14.020 0.680 1.00 82.44 106 ASN A N 1
ATOM 802 C CA . ASN A 1 106 ? -22.735 -13.850 1.390 1.00 82.44 106 ASN A CA 1
ATOM 803 C C . ASN A 1 106 ? -23.699 -12.895 0.669 1.00 82.44 106 ASN A C 1
ATOM 805 O O . ASN A 1 106 ? -23.304 -12.007 -0.077 1.00 82.44 106 ASN A O 1
ATOM 809 N N . ALA A 1 107 ? -25.002 -13.031 0.925 1.00 80.38 107 ALA A N 1
ATOM 810 C CA . ALA A 1 107 ? -25.998 -12.138 0.326 1.00 80.38 107 ALA A CA 1
ATOM 811 C C . ALA A 1 107 ? -25.864 -10.675 0.800 1.00 80.38 107 ALA A C 1
ATOM 813 O O . ALA A 1 107 ? -26.219 -9.766 0.055 1.00 80.38 107 ALA A O 1
ATOM 814 N N . SER A 1 108 ? -25.336 -10.449 2.009 1.00 76.56 108 SER A N 1
ATOM 815 C CA . SER A 1 108 ? -25.207 -9.122 2.629 1.00 76.56 108 SER A CA 1
ATOM 816 C C . SER A 1 108 ? -24.219 -8.200 1.914 1.00 76.56 108 SER A C 1
ATOM 818 O O . SER A 1 108 ? -24.479 -7.008 1.820 1.00 76.56 108 SER A O 1
ATOM 820 N N . CYS A 1 109 ? -23.125 -8.742 1.374 1.00 78.75 109 CYS A N 1
ATOM 821 C CA . CYS A 1 109 ? -22.064 -7.975 0.715 1.00 78.75 109 CYS A CA 1
ATOM 822 C C . CYS A 1 109 ? -22.147 -8.015 -0.823 1.00 78.75 109 CYS A C 1
ATOM 824 O O . CYS A 1 109 ? -21.238 -7.545 -1.506 1.00 78.75 109 CYS A O 1
ATOM 826 N N . ARG A 1 110 ? -23.230 -8.568 -1.400 1.00 78.62 110 ARG A N 1
ATOM 827 C CA . ARG A 1 110 ? -23.369 -8.740 -2.860 1.00 78.62 110 ARG A CA 1
ATOM 828 C C . ARG A 1 110 ? -23.359 -7.406 -3.620 1.00 78.62 110 ARG A C 1
ATOM 830 O O . ARG A 1 110 ? -22.919 -7.391 -4.763 1.00 78.62 110 ARG A O 1
ATOM 837 N N . GLY A 1 111 ? -23.814 -6.316 -2.994 1.00 76.12 111 GLY A N 1
ATOM 838 C CA . GLY A 1 111 ? -23.784 -4.970 -3.583 1.00 76.12 111 GLY A CA 1
ATOM 839 C C . GLY A 1 111 ? -22.364 -4.462 -3.859 1.00 76.12 111 GLY A C 1
ATOM 840 O O . GLY A 1 111 ? -22.119 -3.887 -4.912 1.00 76.12 111 GLY A O 1
ATOM 841 N N . VAL A 1 112 ? -21.421 -4.760 -2.958 1.00 78.44 112 VAL A N 1
ATOM 842 C CA . VAL A 1 112 ? -20.004 -4.369 -3.081 1.00 78.44 112 VAL A CA 1
ATOM 843 C C . VAL A 1 112 ? -19.177 -5.442 -3.799 1.00 78.44 112 VAL A C 1
ATOM 845 O O . VAL A 1 112 ? -18.166 -5.146 -4.428 1.00 78.44 112 VAL A O 1
ATOM 848 N N . GLY A 1 113 ? -19.580 -6.711 -3.699 1.00 84.25 113 GLY A N 1
ATOM 849 C CA . GLY A 1 113 ? -18.879 -7.848 -4.303 1.00 84.25 113 GLY A CA 1
ATOM 850 C C . GLY A 1 113 ? -17.660 -8.342 -3.514 1.00 84.25 113 GLY A C 1
ATOM 851 O O . GLY A 1 113 ? -17.120 -9.400 -3.840 1.00 84.25 113 GLY A O 1
ATOM 852 N N . ARG A 1 114 ? -17.261 -7.645 -2.443 1.00 87.12 114 ARG A N 1
ATOM 853 C CA . ARG A 1 114 ? -16.167 -8.026 -1.531 1.00 87.12 114 ARG A CA 1
ATOM 854 C C . ARG A 1 114 ? -16.548 -7.838 -0.063 1.00 87.12 114 ARG A C 1
ATOM 856 O O . ARG A 1 114 ? -17.527 -7.162 0.249 1.00 87.12 114 ARG A O 1
ATOM 863 N N . THR A 1 115 ? -15.799 -8.476 0.828 1.00 90.00 115 THR A N 1
ATOM 864 C CA . THR A 1 115 ? -15.994 -8.455 2.285 1.00 90.00 115 THR A CA 1
ATOM 865 C C . THR A 1 115 ? -14.653 -8.641 2.995 1.00 90.00 115 THR A C 1
ATOM 867 O O . THR A 1 115 ? -13.665 -8.988 2.353 1.00 90.00 115 THR A O 1
ATOM 870 N N . PHE A 1 116 ? -14.613 -8.424 4.309 1.00 91.56 116 PHE A N 1
ATOM 871 C CA . PHE A 1 116 ? -13.441 -8.745 5.119 1.00 91.56 116 PHE A CA 1
ATOM 872 C C . PHE A 1 116 ? -13.615 -10.093 5.821 1.00 91.56 116 PHE A C 1
ATOM 874 O O . PHE A 1 116 ? -14.631 -10.331 6.470 1.00 91.56 116 PHE A O 1
ATOM 881 N N . LEU A 1 117 ? -12.609 -10.955 5.734 1.00 92.75 117 LEU A N 1
ATOM 882 C CA . LEU A 1 117 ? -12.481 -12.168 6.528 1.00 92.75 117 LEU A CA 1
ATOM 883 C C . LEU A 1 117 ? -11.577 -11.880 7.730 1.00 92.75 117 LEU A C 1
ATOM 885 O O . LEU A 1 117 ? -10.420 -11.506 7.561 1.00 92.75 117 LEU A O 1
ATOM 889 N N . ILE A 1 118 ? -12.095 -12.052 8.947 1.00 94.06 118 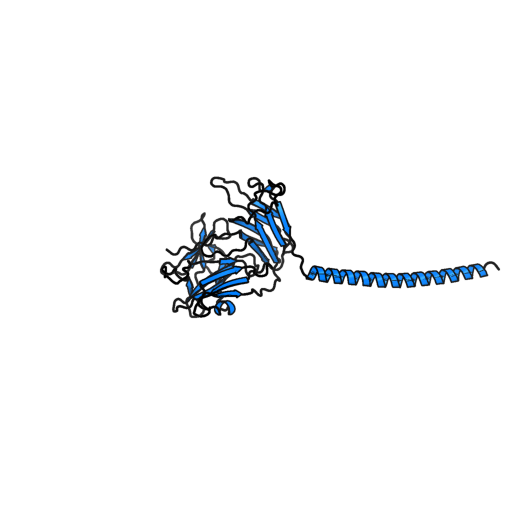ILE A N 1
ATOM 890 C CA . ILE A 1 118 ? -11.284 -11.908 10.162 1.00 94.06 118 ILE A CA 1
ATOM 891 C C . ILE A 1 118 ? -10.467 -13.185 10.371 1.00 94.06 118 ILE A C 1
ATOM 893 O O . ILE A 1 118 ? -11.027 -14.274 10.519 1.00 94.06 118 ILE A O 1
ATOM 897 N N . HIS A 1 119 ? -9.148 -13.042 10.456 1.00 94.38 119 HIS A N 1
ATOM 898 C CA . HIS A 1 119 ? -8.243 -14.134 10.801 1.00 94.38 119 HIS A CA 1
ATOM 899 C C . HIS A 1 119 ? -8.124 -14.297 12.317 1.00 94.38 119 HIS A C 1
ATOM 901 O O . HIS A 1 119 ? -7.347 -13.610 12.978 1.00 94.38 119 HIS A O 1
ATOM 907 N N . TRP A 1 120 ? -8.901 -15.229 12.872 1.00 92.56 120 TRP A N 1
ATOM 908 C CA . TRP A 1 120 ? -8.953 -15.492 14.317 1.00 92.56 120 TRP A CA 1
ATOM 909 C C . TRP A 1 120 ? -7.759 -16.286 14.861 1.00 92.56 120 TRP A C 1
ATOM 911 O O . TRP A 1 120 ? -7.446 -16.180 16.044 1.00 92.56 120 TRP A O 1
ATOM 921 N N . ASP A 1 121 ? -7.109 -17.093 14.019 1.00 89.38 121 ASP A N 1
ATOM 922 C CA . ASP A 1 121 ? -6.118 -18.092 14.441 1.00 89.38 121 ASP A CA 1
ATOM 923 C C . ASP A 1 121 ? -4.652 -17.635 14.237 1.00 89.38 121 ASP A C 1
ATOM 925 O O . ASP A 1 121 ? -3.732 -18.451 14.289 1.00 89.38 121 ASP A O 1
ATOM 929 N N . LEU A 1 122 ? -4.405 -16.333 14.030 1.00 90.75 122 LEU A N 1
ATOM 930 C CA . LEU A 1 122 ? -3.048 -15.777 13.913 1.00 90.75 122 LEU A CA 1
ATOM 931 C C . LEU A 1 122 ? -2.379 -15.663 15.288 1.00 90.75 122 LEU A C 1
ATOM 933 O O . LEU A 1 122 ? -2.575 -14.694 16.025 1.00 90.75 122 LEU A O 1
ATOM 937 N N . THR A 1 123 ? -1.559 -16.661 15.621 1.00 89.00 123 THR A N 1
ATOM 938 C CA . THR A 1 123 ? -0.923 -16.805 16.941 1.00 89.00 123 THR A CA 1
ATOM 939 C C . THR A 1 123 ? -0.041 -15.624 17.326 1.00 89.00 123 THR A C 1
ATOM 941 O O . THR A 1 123 ? -0.057 -15.218 18.486 1.00 89.00 123 THR A O 1
ATOM 944 N N . ASP A 1 124 ? 0.693 -15.050 16.374 1.00 92.25 124 ASP A N 1
ATOM 945 C CA . ASP A 1 124 ? 1.650 -13.975 16.653 1.00 92.25 124 ASP A CA 1
ATOM 946 C C . ASP A 1 124 ? 0.937 -12.686 17.077 1.00 92.25 124 ASP A C 1
ATOM 948 O O . ASP A 1 124 ? 1.306 -12.080 18.083 1.00 92.25 124 ASP A O 1
ATOM 952 N N . LEU A 1 125 ? -0.153 -12.322 16.392 1.00 93.31 125 LEU A N 1
ATOM 953 C CA . LEU A 1 125 ? -1.013 -11.201 16.788 1.00 93.31 125 LEU A CA 1
ATOM 954 C C . LEU A 1 125 ? -1.745 -11.488 18.104 1.00 93.31 125 LEU A C 1
ATOM 956 O O . LEU A 1 125 ? -1.808 -10.624 18.980 1.00 93.31 125 LEU A O 1
ATOM 960 N N . ALA A 1 126 ? -2.255 -12.712 18.277 1.00 90.56 126 ALA A N 1
ATOM 961 C CA . ALA A 1 126 ? -2.955 -13.118 19.494 1.00 90.56 126 ALA A CA 1
ATOM 962 C C . ALA A 1 126 ? -2.042 -13.137 20.736 1.00 90.56 126 ALA A C 1
ATOM 964 O O . ALA A 1 126 ? -2.534 -12.989 21.859 1.00 90.56 126 ALA A O 1
ATOM 965 N N . SER A 1 127 ? -0.728 -13.299 20.548 1.00 90.94 127 SER A N 1
ATOM 966 C CA . SER A 1 127 ? 0.271 -13.321 21.624 1.00 90.94 127 SER A CA 1
ATOM 967 C C . SER A 1 127 ? 0.529 -11.956 22.269 1.00 90.94 127 SER A C 1
ATOM 969 O O . SER A 1 127 ? 1.169 -11.900 23.319 1.00 90.94 127 SER A O 1
ATOM 971 N N . ILE A 1 128 ? 0.029 -10.869 21.669 1.00 92.44 128 ILE A N 1
ATOM 972 C CA . ILE A 1 128 ? 0.204 -9.498 22.151 1.00 92.44 128 ILE A CA 1
ATOM 973 C C . ILE A 1 128 ? -1.046 -9.098 22.951 1.00 92.44 128 ILE A C 1
ATOM 975 O O . ILE A 1 128 ? -2.062 -8.726 22.356 1.00 92.44 128 ILE A O 1
ATOM 979 N N . PRO A 1 129 ? -1.016 -9.186 24.295 1.00 84.81 129 PRO A N 1
ATOM 980 C CA . PRO A 1 129 ? -2.165 -8.840 25.119 1.00 84.81 129 PRO A CA 1
ATOM 981 C C . PRO A 1 129 ? -2.386 -7.326 25.147 1.00 84.81 129 PRO A C 1
ATOM 983 O O . PRO A 1 129 ? -1.438 -6.537 25.089 1.00 84.81 129 PRO A O 1
ATOM 986 N N . ASP A 1 130 ? -3.650 -6.933 25.295 1.00 89.81 130 ASP A N 1
ATOM 987 C CA . ASP A 1 130 ? -4.071 -5.538 25.447 1.00 89.81 130 ASP A CA 1
ATOM 988 C C . ASP A 1 130 ? -3.490 -4.628 24.354 1.00 89.81 130 ASP A C 1
ATOM 990 O O . ASP A 1 130 ? -2.907 -3.568 24.622 1.00 89.81 130 ASP A O 1
ATOM 994 N N . ALA A 1 131 ? -3.632 -5.075 23.103 1.00 92.31 131 ALA A N 1
ATOM 995 C CA . ALA A 1 131 ? -3.248 -4.309 21.927 1.00 92.31 131 ALA A CA 1
ATOM 996 C C . ALA A 1 131 ? -4.078 -3.017 21.837 1.00 92.31 131 ALA A C 1
ATOM 998 O O . ALA A 1 131 ? -5.293 -3.025 22.025 1.00 92.31 131 ALA A O 1
ATOM 999 N N . VAL A 1 132 ? -3.411 -1.899 21.548 1.00 90.44 132 VAL A N 1
ATOM 1000 C CA . VAL A 1 132 ? -3.999 -0.549 21.526 1.00 90.44 132 VAL A CA 1
ATOM 1001 C C . VAL A 1 132 ? -4.075 0.007 20.107 1.00 90.44 132 VAL A C 1
ATOM 1003 O O . VAL A 1 132 ? -5.048 0.675 19.758 1.00 90.44 132 VAL A O 1
ATOM 1006 N N . VAL A 1 133 ? -3.050 -0.260 19.294 1.00 91.00 133 VAL A N 1
ATOM 1007 C CA . VAL A 1 133 ? -2.952 0.146 17.885 1.00 91.00 133 VAL A CA 1
ATOM 1008 C C . VAL A 1 133 ? -2.193 -0.933 17.124 1.00 91.00 133 VAL A C 1
ATOM 1010 O O . VAL A 1 133 ? -1.219 -1.472 17.643 1.00 91.00 133 VAL A O 1
ATOM 1013 N N . ALA A 1 134 ? -2.613 -1.221 15.897 1.00 93.56 134 ALA A N 1
ATOM 1014 C CA . ALA A 1 134 ? -1.890 -2.073 14.964 1.00 93.56 134 ALA A CA 1
ATOM 1015 C C . ALA A 1 134 ? -1.873 -1.397 13.593 1.00 93.56 134 ALA A C 1
ATOM 1017 O O . ALA A 1 134 ? -2.877 -0.818 13.194 1.00 93.56 134 ALA A O 1
ATOM 1018 N N . THR A 1 135 ? -0.747 -1.449 12.891 1.00 93.94 135 THR A N 1
ATOM 1019 C CA . THR A 1 135 ? -0.588 -0.827 11.573 1.00 93.94 135 THR A CA 1
ATOM 1020 C C . THR A 1 135 ? 0.359 -1.637 10.706 1.00 93.94 135 THR A C 1
ATOM 1022 O O . THR A 1 135 ? 1.269 -2.290 11.218 1.00 93.94 135 THR A O 1
ATOM 1025 N N . PHE A 1 136 ? 0.162 -1.561 9.395 1.00 94.56 136 PHE A N 1
ATOM 1026 C CA . PHE A 1 136 ? 1.100 -2.113 8.428 1.00 94.56 136 PHE A CA 1
ATOM 1027 C C . PHE A 1 136 ? 2.322 -1.208 8.270 1.00 94.56 136 PHE A C 1
ATOM 1029 O O . PHE A 1 136 ? 2.203 0.021 8.343 1.00 94.56 136 PHE A O 1
ATOM 1036 N N . PHE A 1 137 ? 3.488 -1.808 8.039 1.00 94.81 137 PHE A N 1
ATOM 1037 C CA . PHE A 1 137 ? 4.724 -1.093 7.728 1.00 94.81 137 PHE A CA 1
ATOM 1038 C C . PHE A 1 137 ? 5.704 -2.015 6.991 1.00 94.81 137 PHE A C 1
ATOM 1040 O O . PHE A 1 137 ? 5.840 -3.165 7.366 1.00 94.81 137 PHE A O 1
ATOM 1047 N N . ASP A 1 138 ? 6.401 -1.527 5.969 1.00 93.12 138 ASP A N 1
ATOM 1048 C CA . ASP A 1 138 ? 7.457 -2.263 5.253 1.00 93.12 138 ASP A CA 1
ATOM 1049 C C . ASP A 1 138 ? 8.792 -2.034 5.989 1.00 93.12 138 ASP A C 1
ATOM 1051 O O . ASP A 1 138 ? 9.478 -1.038 5.745 1.00 93.12 138 ASP A O 1
ATOM 1055 N N . ILE A 1 139 ? 9.109 -2.878 6.983 1.00 93.12 139 ILE A N 1
ATOM 1056 C CA . ILE A 1 139 ? 10.271 -2.678 7.877 1.00 93.12 139 ILE A CA 1
ATOM 1057 C C . ILE A 1 139 ? 11.581 -2.959 7.135 1.00 93.12 139 ILE A C 1
ATOM 1059 O O . ILE A 1 139 ? 12.603 -2.328 7.418 1.00 93.12 139 ILE A O 1
ATOM 1063 N N . TYR A 1 140 ? 11.552 -3.912 6.204 1.00 90.56 140 TYR A N 1
ATOM 1064 C CA . TYR A 1 140 ? 12.725 -4.383 5.469 1.00 90.56 140 TYR A CA 1
ATOM 1065 C C . TYR A 1 140 ? 12.911 -3.709 4.103 1.00 90.56 140 TYR A C 1
ATOM 1067 O O . TYR A 1 140 ? 13.893 -3.999 3.418 1.00 90.56 140 TYR A O 1
ATOM 1075 N N . GLU A 1 141 ? 12.013 -2.795 3.731 1.00 88.38 141 GLU A N 1
ATOM 1076 C CA . GLU A 1 141 ? 11.961 -2.128 2.426 1.00 88.38 141 GLU A CA 1
ATOM 1077 C C . GLU A 1 141 ? 11.902 -3.098 1.231 1.00 88.38 141 GLU A C 1
ATOM 1079 O O . GLU A 1 141 ? 12.346 -2.766 0.126 1.00 88.38 141 GLU A O 1
ATOM 1084 N N . ASP A 1 142 ? 11.340 -4.290 1.433 1.00 86.50 142 ASP A N 1
ATOM 1085 C CA . ASP A 1 142 ? 11.251 -5.351 0.425 1.00 86.50 142 ASP A CA 1
ATOM 1086 C C . ASP A 1 142 ? 9.898 -5.381 -0.303 1.00 86.50 142 ASP A C 1
ATOM 1088 O O . ASP A 1 142 ? 9.715 -6.178 -1.225 1.00 86.50 142 ASP A O 1
ATOM 1092 N N . GLY A 1 143 ? 8.988 -4.464 0.048 1.00 87.62 143 GLY A N 1
ATOM 1093 C CA . GLY A 1 143 ? 7.653 -4.359 -0.533 1.00 87.62 143 GLY A CA 1
ATOM 1094 C C . GLY A 1 143 ? 6.631 -5.300 0.096 1.00 87.62 143 GLY A C 1
ATOM 1095 O O . GLY A 1 143 ? 5.469 -5.253 -0.300 1.00 87.62 143 GLY A O 1
ATOM 1096 N N . ILE A 1 144 ? 7.010 -6.116 1.078 1.00 90.38 144 ILE A N 1
ATOM 1097 C CA . ILE A 1 144 ? 6.073 -6.928 1.852 1.00 90.38 144 ILE A CA 1
ATOM 1098 C C . ILE A 1 144 ? 5.700 -6.140 3.106 1.00 90.38 144 ILE A C 1
ATOM 1100 O O . ILE A 1 144 ? 6.550 -5.670 3.858 1.00 90.38 144 ILE A O 1
ATOM 1104 N N . LEU A 1 145 ? 4.400 -5.962 3.340 1.00 93.06 145 LEU A N 1
ATOM 1105 C CA . LEU A 1 145 ? 3.941 -5.250 4.527 1.00 93.06 145 LEU A CA 1
ATOM 1106 C C . LEU A 1 145 ? 4.056 -6.152 5.761 1.00 93.06 145 LEU A C 1
ATOM 1108 O O . LEU A 1 145 ? 3.355 -7.161 5.873 1.00 93.06 145 LEU A O 1
ATOM 1112 N N . ASP A 1 146 ? 4.912 -5.750 6.697 1.00 94.81 146 ASP A N 1
ATOM 1113 C CA . ASP A 1 146 ? 4.973 -6.259 8.064 1.00 94.81 146 ASP A CA 1
ATOM 1114 C C . ASP A 1 146 ? 3.921 -5.566 8.943 1.00 94.81 146 ASP A C 1
ATOM 1116 O O . ASP A 1 146 ? 3.188 -4.669 8.506 1.00 94.81 146 ASP A O 1
ATOM 1120 N N . MET A 1 147 ? 3.844 -5.961 10.214 1.00 95.69 147 MET A N 1
ATOM 1121 C CA . MET A 1 147 ? 2.893 -5.387 11.165 1.00 95.69 147 MET A CA 1
ATOM 1122 C C . MET A 1 147 ? 3.615 -4.826 12.385 1.00 95.69 147 MET A C 1
ATOM 1124 O O . MET A 1 147 ? 4.457 -5.483 12.995 1.00 95.69 147 MET A O 1
ATOM 1128 N N . ILE A 1 148 ? 3.241 -3.615 12.787 1.00 95.56 148 ILE A N 1
ATOM 1129 C CA . ILE A 1 148 ? 3.666 -3.003 14.043 1.00 95.56 148 ILE A CA 1
ATOM 1130 C C . ILE A 1 148 ? 2.451 -2.921 14.960 1.00 95.56 148 ILE A C 1
ATOM 1132 O O . ILE A 1 148 ? 1.425 -2.345 14.595 1.00 95.56 148 ILE A O 1
ATOM 1136 N N . VAL A 1 149 ? 2.575 -3.471 16.165 1.00 95.06 149 VAL A N 1
ATOM 1137 C CA . VAL A 1 149 ? 1.512 -3.497 17.171 1.00 95.06 149 VAL A CA 1
ATOM 1138 C C . VAL A 1 149 ? 2.006 -2.854 18.460 1.00 95.06 149 VAL A C 1
ATOM 1140 O O . VAL A 1 149 ? 3.054 -3.209 18.995 1.00 95.06 149 VAL A O 1
ATOM 1143 N N . LEU A 1 150 ? 1.234 -1.906 18.975 1.00 92.75 150 LEU A N 1
ATOM 1144 C CA . LEU A 1 150 ? 1.447 -1.282 20.273 1.00 92.75 150 LEU A CA 1
ATOM 1145 C C . LEU A 1 150 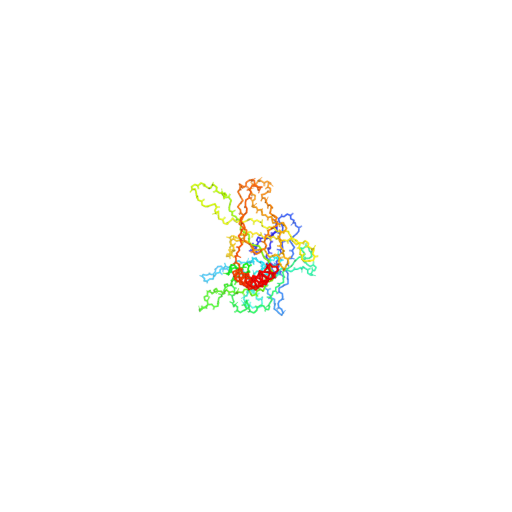? 0.566 -1.989 21.307 1.00 92.75 150 LEU A C 1
ATOM 1147 O O . LEU A 1 150 ? -0.657 -1.882 21.228 1.00 92.75 150 LEU A O 1
ATOM 1151 N N . GLY A 1 151 ? 1.164 -2.688 22.269 1.00 91.56 151 GLY A N 1
ATOM 1152 C CA . GLY A 1 151 ? 0.452 -3.405 23.336 1.00 91.56 151 GLY A CA 1
ATOM 1153 C C . GLY A 1 151 ? 0.840 -2.924 24.733 1.00 91.56 151 GLY A C 1
ATOM 1154 O O . GLY A 1 151 ? 1.879 -2.289 24.910 1.00 91.56 151 GLY A O 1
ATOM 1155 N N . ARG A 1 152 ? 0.030 -3.235 25.750 1.00 87.12 152 ARG A N 1
ATOM 1156 C CA . ARG A 1 152 ? 0.330 -2.933 27.172 1.00 87.12 152 ARG A CA 1
ATOM 1157 C C . ARG A 1 152 ? 1.060 -4.080 27.886 1.00 87.12 152 ARG A C 1
ATOM 1159 O O . ARG A 1 152 ? 0.852 -4.324 29.070 1.00 87.12 152 ARG A O 1
ATOM 1166 N N . GLY A 1 153 ? 1.909 -4.800 27.155 1.00 75.44 153 GLY A N 1
ATOM 1167 C CA . GLY A 1 153 ? 2.674 -5.945 27.661 1.00 75.44 153 GLY A CA 1
ATOM 1168 C C . GLY A 1 153 ? 4.051 -5.601 28.241 1.00 75.44 153 GLY A C 1
ATOM 1169 O O . GLY A 1 153 ? 4.806 -6.513 28.572 1.00 75.44 153 GLY A O 1
ATOM 1170 N N . GLY A 1 154 ? 4.420 -4.318 28.329 1.00 75.06 154 GLY A N 1
ATOM 1171 C CA . GLY A 1 154 ? 5.736 -3.888 28.802 1.00 75.06 154 GLY A CA 1
ATOM 1172 C C . GLY A 1 154 ? 5.955 -4.095 30.309 1.00 75.06 154 GLY A C 1
ATOM 1173 O O . GLY A 1 154 ? 5.006 -4.343 31.064 1.00 75.06 154 GLY A O 1
ATOM 1174 N N . PRO A 1 155 ? 7.207 -3.968 30.794 1.00 72.25 155 PRO A N 1
ATOM 1175 C CA . PRO A 1 155 ? 7.509 -4.009 32.222 1.00 72.25 155 PRO A CA 1
ATOM 1176 C C . PRO A 1 155 ? 6.615 -3.025 32.988 1.00 72.25 155 PRO A C 1
ATOM 1178 O O . PRO A 1 155 ? 6.503 -1.868 32.606 1.00 72.25 155 PRO A O 1
ATOM 1181 N N . LYS A 1 156 ? 5.962 -3.481 34.066 1.00 76.00 156 LYS A N 1
ATOM 1182 C CA . LYS A 1 156 ? 5.012 -2.680 34.872 1.00 76.00 156 LYS A CA 1
ATOM 1183 C C . LYS A 1 156 ? 3.758 -2.181 34.121 1.00 76.00 156 LYS A C 1
ATOM 1185 O O . LYS A 1 156 ? 3.108 -1.259 34.604 1.00 76.00 156 LYS A O 1
ATOM 1190 N N . GLY A 1 157 ? 3.382 -2.799 32.997 1.00 76.88 157 GLY A N 1
ATOM 1191 C CA . GLY A 1 157 ? 2.195 -2.411 32.220 1.00 76.88 157 GLY A CA 1
ATOM 1192 C C . GLY A 1 157 ? 2.423 -1.211 31.294 1.00 76.88 157 GLY A C 1
ATOM 1193 O O . GLY A 1 157 ? 1.463 -0.574 30.855 1.00 76.88 157 GLY A O 1
ATOM 1194 N N . GLU A 1 158 ? 3.688 -0.886 31.015 1.00 85.69 158 GLU A N 1
ATOM 1195 C CA . GLU A 1 158 ? 4.069 0.130 30.036 1.00 85.69 158 GLU A CA 1
ATOM 1196 C C . GLU A 1 158 ? 3.711 -0.298 28.602 1.00 85.69 158 GLU A C 1
ATOM 1198 O O . GLU A 1 158 ? 3.529 -1.480 28.292 1.00 85.69 158 GLU A O 1
ATOM 1203 N N . LEU A 1 159 ? 3.613 0.691 27.712 1.00 88.19 159 LEU A N 1
ATOM 1204 C CA . LEU A 1 159 ? 3.398 0.446 26.291 1.00 88.19 159 LEU A CA 1
ATOM 1205 C C . LEU A 1 159 ? 4.669 -0.137 25.664 1.00 88.19 159 LEU A C 1
ATOM 1207 O O . LEU A 1 159 ? 5.748 0.442 25.778 1.00 88.19 159 LEU A O 1
ATOM 1211 N N . ALA A 1 160 ? 4.519 -1.257 24.966 1.00 91.75 160 ALA A N 1
ATOM 1212 C CA . ALA A 1 160 ? 5.578 -1.929 24.231 1.00 91.75 160 ALA A CA 1
ATOM 1213 C C . ALA A 1 160 ? 5.226 -1.994 22.742 1.00 91.75 160 ALA A C 1
ATOM 1215 O O . ALA A 1 160 ? 4.077 -2.237 22.365 1.00 91.75 160 ALA A O 1
ATOM 1216 N N . ILE A 1 161 ? 6.232 -1.763 21.899 1.00 92.75 161 ILE A N 1
ATOM 1217 C CA . ILE A 1 161 ? 6.121 -1.895 20.447 1.00 92.75 161 ILE A CA 1
ATOM 1218 C C . ILE A 1 161 ? 6.571 -3.303 20.068 1.00 92.75 161 ILE A C 1
ATOM 1220 O O . ILE A 1 161 ? 7.678 -3.721 20.407 1.00 92.75 161 ILE A O 1
ATOM 1224 N N . HIS A 1 162 ? 5.721 -4.005 19.334 1.00 94.75 162 HIS A N 1
ATOM 1225 C CA . HIS A 1 162 ? 5.980 -5.321 18.775 1.00 94.75 162 HIS A CA 1
ATOM 1226 C C . HIS A 1 162 ? 6.040 -5.193 17.253 1.00 94.75 162 HIS A C 1
ATOM 1228 O O . HIS A 1 162 ? 5.107 -4.679 16.640 1.00 94.75 162 HIS A O 1
ATOM 1234 N N . ALA A 1 163 ? 7.135 -5.647 16.651 1.00 95.44 163 ALA A N 1
ATOM 1235 C CA . ALA A 1 163 ? 7.283 -5.741 15.204 1.00 95.44 163 ALA A CA 1
ATOM 1236 C C . ALA A 1 163 ? 7.137 -7.210 14.797 1.00 95.44 163 ALA A C 1
ATOM 1238 O O . ALA A 1 163 ? 7.912 -8.057 15.244 1.00 95.44 163 ALA A O 1
ATOM 1239 N N . LEU A 1 164 ? 6.126 -7.505 13.987 1.00 95.25 164 LEU A N 1
ATOM 1240 C CA . LEU A 1 164 ? 5.826 -8.836 13.481 1.00 95.25 164 LEU A CA 1
ATOM 1241 C C . LEU A 1 164 ? 6.204 -8.889 12.010 1.00 95.25 164 LEU A C 1
ATOM 1243 O O . LEU A 1 164 ? 5.611 -8.187 11.192 1.00 95.25 164 LEU A O 1
ATOM 1247 N N . LYS A 1 165 ? 7.184 -9.733 11.695 1.00 93.94 165 LYS A N 1
ATOM 1248 C CA . LYS A 1 165 ? 7.605 -9.955 10.320 1.00 93.94 165 LYS A CA 1
ATOM 1249 C C . LYS A 1 165 ? 6.557 -10.773 9.572 1.00 93.94 165 LYS A C 1
ATOM 1251 O O . LYS A 1 165 ? 6.178 -11.854 10.029 1.00 93.94 165 LYS A O 1
ATOM 1256 N N . ASN A 1 166 ? 6.154 -10.300 8.403 1.00 91.75 166 ASN A N 1
ATOM 1257 C CA . ASN A 1 166 ? 5.323 -11.062 7.491 1.00 91.75 166 ASN A CA 1
ATOM 1258 C C . ASN A 1 166 ? 6.203 -12.027 6.678 1.00 91.75 166 ASN A C 1
ATOM 1260 O O . ASN A 1 166 ? 6.988 -11.619 5.827 1.00 91.75 166 ASN A O 1
ATOM 1264 N N . ASN A 1 167 ? 6.083 -13.330 6.941 1.00 85.25 167 ASN A N 1
ATOM 1265 C CA . ASN A 1 167 ? 6.825 -14.375 6.223 1.00 85.25 167 ASN A CA 1
ATOM 1266 C C . ASN A 1 167 ? 6.121 -14.816 4.927 1.00 85.25 167 ASN A C 1
ATOM 1268 O O . ASN A 1 167 ? 6.203 -15.982 4.542 1.00 85.25 167 ASN A O 1
ATOM 1272 N N . PHE A 1 168 ? 5.400 -13.909 4.271 1.00 83.31 168 PHE A N 1
ATOM 1273 C CA . PHE A 1 168 ? 4.773 -14.183 2.988 1.00 83.31 168 PHE A CA 1
ATOM 1274 C C . PHE A 1 168 ? 5.843 -14.533 1.944 1.00 83.31 168 PHE A C 1
ATOM 1276 O O . PHE A 1 168 ? 6.759 -13.754 1.683 1.00 83.31 168 PHE A O 1
ATOM 1283 N N . GLU A 1 169 ? 5.757 -15.733 1.364 1.00 67.94 169 GLU A N 1
ATOM 1284 C CA . GLU A 1 169 ? 6.676 -16.155 0.307 1.00 67.94 169 GLU A CA 1
ATOM 1285 C C . GLU A 1 169 ? 6.420 -15.313 -0.952 1.00 67.94 169 GLU A C 1
ATOM 1287 O O . GLU A 1 169 ? 5.328 -15.333 -1.522 1.00 67.94 169 GLU A O 1
ATOM 1292 N N . ALA A 1 170 ? 7.445 -14.558 -1.360 1.00 61.12 170 ALA A N 1
ATOM 1293 C CA . ALA A 1 170 ? 7.434 -13.512 -2.386 1.00 61.12 170 ALA A CA 1
ATOM 1294 C C . ALA A 1 170 ? 7.252 -14.015 -3.836 1.00 61.12 170 ALA A C 1
ATOM 1296 O O . ALA A 1 170 ? 7.834 -13.468 -4.771 1.00 61.12 170 ALA A O 1
ATOM 1297 N N . ASP A 1 171 ? 6.425 -15.036 -4.050 1.00 65.62 171 ASP A N 1
ATOM 1298 C CA . ASP A 1 171 ? 6.022 -15.469 -5.392 1.00 65.62 171 ASP A CA 1
ATOM 1299 C C . ASP A 1 171 ? 5.087 -14.448 -6.063 1.00 65.62 171 ASP A C 1
ATOM 1301 O O . ASP A 1 171 ? 4.722 -14.620 -7.225 1.00 65.62 171 ASP A O 1
ATOM 1305 N N . ALA A 1 172 ? 4.656 -13.409 -5.339 1.00 77.56 172 ALA A N 1
ATOM 1306 C CA . ALA A 1 172 ? 3.853 -12.314 -5.859 1.00 77.56 172 ALA A CA 1
ATOM 1307 C C . ALA A 1 172 ? 4.713 -11.086 -6.169 1.00 77.56 172 ALA A C 1
ATOM 1309 O O . ALA A 1 172 ? 5.584 -10.686 -5.400 1.00 77.56 172 ALA A O 1
ATOM 1310 N N . TYR A 1 173 ? 4.423 -10.466 -7.304 1.00 86.69 173 TYR A N 1
ATOM 1311 C CA . TYR A 1 173 ? 5.044 -9.227 -7.730 1.00 86.69 173 TYR A CA 1
ATOM 1312 C C . TYR A 1 173 ? 4.344 -8.024 -7.099 1.00 86.69 173 TYR A C 1
ATOM 1314 O O . TYR A 1 173 ? 3.148 -8.079 -6.813 1.00 86.69 173 TYR A O 1
ATOM 1322 N N . PHE A 1 174 ? 5.053 -6.909 -6.962 1.00 89.75 174 PHE A N 1
ATOM 1323 C CA . PHE A 1 174 ? 4.473 -5.636 -6.529 1.00 89.75 174 PHE A CA 1
ATOM 1324 C C . PHE A 1 174 ? 5.010 -4.466 -7.355 1.00 89.75 174 PHE A C 1
ATOM 1326 O O . PHE A 1 174 ? 6.002 -4.593 -8.074 1.00 89.75 174 PHE A O 1
ATOM 1333 N N . VAL A 1 175 ? 4.376 -3.303 -7.241 1.00 91.19 175 VAL A N 1
ATOM 1334 C CA . VAL A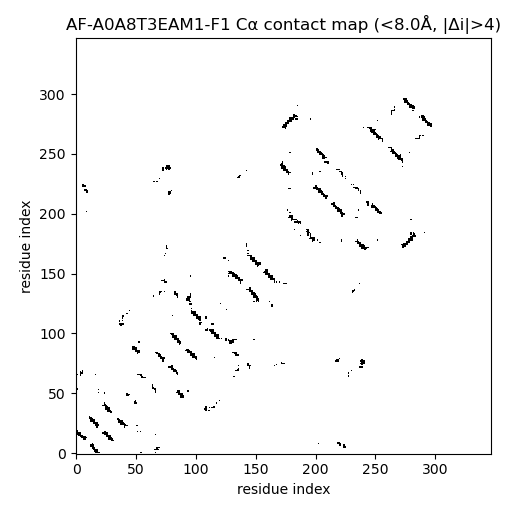 1 175 ? 4.964 -2.027 -7.661 1.00 91.19 175 VAL A CA 1
ATOM 1335 C C . VAL A 1 175 ? 4.889 -1.029 -6.513 1.00 91.19 175 VAL A C 1
ATOM 1337 O O . VAL A 1 175 ? 3.869 -0.917 -5.831 1.00 91.19 175 VAL A O 1
ATOM 1340 N N . LYS A 1 176 ? 5.990 -0.312 -6.287 1.00 93.12 176 LYS A N 1
ATOM 1341 C CA . LYS A 1 176 ? 6.103 0.722 -5.257 1.00 93.12 176 LYS A CA 1
ATOM 1342 C C . LYS A 1 176 ? 5.984 2.081 -5.925 1.00 93.12 176 LYS A C 1
ATOM 1344 O O . LYS A 1 176 ? 6.833 2.428 -6.738 1.00 93.12 176 LYS A O 1
ATOM 1349 N N . VAL A 1 177 ? 4.951 2.853 -5.606 1.00 94.38 177 VAL A N 1
ATOM 1350 C CA . VAL A 1 177 ? 4.702 4.155 -6.242 1.00 94.38 177 VAL A CA 1
ATOM 1351 C C . VAL A 1 177 ? 4.777 5.268 -5.204 1.00 94.38 177 VAL A C 1
ATOM 1353 O O . VAL A 1 177 ? 4.095 5.219 -4.183 1.00 94.38 177 VAL A O 1
ATOM 1356 N N . ILE A 1 178 ? 5.609 6.275 -5.472 1.00 94.44 178 ILE A N 1
ATOM 1357 C CA . ILE A 1 178 ? 5.688 7.528 -4.713 1.00 94.44 178 ILE A CA 1
ATOM 1358 C C . ILE A 1 178 ? 5.240 8.656 -5.623 1.00 94.44 178 ILE A C 1
ATOM 1360 O O . ILE A 1 178 ? 5.805 8.839 -6.698 1.00 94.44 178 ILE A O 1
ATOM 1364 N N . VAL A 1 179 ? 4.298 9.465 -5.165 1.00 94.50 179 VAL A N 1
ATOM 1365 C CA . VAL A 1 179 ? 3.874 10.686 -5.850 1.00 94.50 179 VAL A CA 1
ATOM 1366 C C . VAL A 1 179 ? 4.344 11.896 -5.049 1.00 94.50 179 VAL A C 1
ATOM 1368 O O . VAL A 1 179 ? 4.007 12.060 -3.872 1.00 94.50 179 VAL A O 1
ATOM 1371 N N . LEU A 1 180 ? 5.161 12.739 -5.672 1.00 92.56 180 LEU A N 1
ATOM 1372 C CA . LEU A 1 180 ? 5.726 13.928 -5.034 1.00 92.56 180 LEU A CA 1
ATOM 1373 C C . LEU A 1 180 ? 4.812 15.148 -5.202 1.00 92.56 180 LEU A C 1
ATOM 1375 O O . LEU A 1 180 ? 3.904 15.146 -6.023 1.00 92.56 180 LEU A O 1
ATOM 1379 N N . SER A 1 181 ? 5.087 16.223 -4.462 1.00 87.94 181 SER A N 1
ATOM 1380 C CA . SER A 1 181 ? 4.331 17.485 -4.519 1.00 87.94 181 SER A CA 1
ATOM 1381 C C . SER A 1 181 ? 4.383 18.223 -5.863 1.00 87.94 181 SER A C 1
ATOM 1383 O O . SER A 1 181 ? 3.588 19.134 -6.076 1.00 87.94 181 SER A O 1
ATOM 1385 N N . GLY A 1 182 ? 5.315 17.862 -6.754 1.00 78.94 182 GLY A N 1
ATOM 1386 C CA . GLY A 1 182 ? 5.376 18.400 -8.115 1.00 78.94 182 GLY A CA 1
ATOM 1387 C C . GLY A 1 182 ? 5.717 19.892 -8.194 1.00 78.94 182 GLY A C 1
ATOM 1388 O O . GLY A 1 182 ? 5.097 20.604 -8.970 1.00 78.94 182 GLY A O 1
ATOM 1389 N N . LEU A 1 183 ? 6.680 20.388 -7.403 1.00 77.56 183 LEU A N 1
ATOM 1390 C CA . LEU A 1 183 ? 7.110 21.801 -7.456 1.00 77.56 183 LEU A CA 1
ATOM 1391 C C . LEU A 1 183 ? 7.944 22.142 -8.702 1.00 77.56 183 LEU A C 1
ATOM 1393 O O . LEU A 1 183 ? 7.816 23.233 -9.248 1.00 77.56 183 LEU A O 1
ATOM 1397 N N . CYS A 1 184 ? 8.815 21.227 -9.127 1.00 78.38 184 CYS A N 1
ATOM 1398 C CA . CYS A 1 184 ? 9.698 21.355 -10.287 1.00 78.38 184 CYS A CA 1
ATOM 1399 C C . CYS A 1 184 ? 10.223 19.961 -10.673 1.00 78.38 184 CYS A C 1
ATOM 1401 O O . CYS A 1 184 ? 10.240 19.058 -9.836 1.00 78.38 184 CYS A O 1
ATOM 1403 N N . SER A 1 185 ? 10.633 19.768 -11.934 1.00 75.81 185 SER A N 1
ATOM 1404 C CA . SER A 1 185 ? 11.091 18.455 -12.426 1.00 75.81 185 SER A CA 1
ATOM 1405 C C . SER A 1 185 ? 12.603 18.322 -12.586 1.00 75.81 185 SER A C 1
ATOM 1407 O O . SER A 1 185 ? 13.129 17.281 -12.213 1.00 75.81 185 SER A O 1
ATOM 1409 N N . ASN A 1 186 ? 13.285 19.303 -13.186 1.00 74.25 186 ASN A N 1
ATOM 1410 C CA . ASN A 1 186 ? 14.732 19.265 -13.458 1.00 74.25 186 ASN A CA 1
ATOM 1411 C C . ASN A 1 186 ? 15.377 20.630 -13.169 1.00 74.25 186 ASN A C 1
ATOM 1413 O O . ASN A 1 186 ? 16.338 20.687 -12.412 1.00 74.25 186 ASN A O 1
ATOM 1417 N N . ASP A 1 187 ? 14.790 21.715 -13.683 1.00 76.00 187 ASP A N 1
ATOM 1418 C CA . ASP A 1 187 ? 15.285 23.086 -13.495 1.00 76.00 187 ASP A CA 1
ATOM 1419 C C . ASP A 1 187 ? 14.593 23.760 -12.305 1.00 76.00 187 ASP A C 1
ATOM 1421 O O . ASP A 1 187 ? 13.726 24.624 -12.454 1.00 76.00 187 ASP A O 1
ATOM 1425 N N . CYS A 1 188 ? 14.919 23.311 -11.094 1.00 79.25 188 CYS A N 1
ATOM 1426 C CA . CYS A 1 188 ? 14.410 23.960 -9.892 1.00 79.25 188 CYS A CA 1
ATOM 1427 C C . CYS A 1 188 ? 15.140 25.283 -9.625 1.00 79.25 188 CYS A C 1
ATOM 1429 O O . CYS A 1 188 ? 16.350 25.370 -9.861 1.00 79.25 188 CYS A O 1
ATOM 1431 N N . PRO A 1 189 ? 14.444 26.297 -9.076 1.00 80.81 189 PRO A N 1
ATOM 1432 C CA . PRO A 1 189 ? 15.097 27.496 -8.564 1.00 80.81 189 PRO A CA 1
ATOM 1433 C C . PRO A 1 189 ? 16.226 27.122 -7.597 1.00 80.81 189 PRO A C 1
ATOM 1435 O O . PRO A 1 189 ? 16.081 26.177 -6.831 1.00 80.81 189 PRO A O 1
ATOM 1438 N N . GLU A 1 190 ? 17.336 27.860 -7.625 1.00 81.88 190 GLU A N 1
ATOM 1439 C CA . GLU A 1 190 ? 18.499 27.636 -6.742 1.00 81.88 190 GLU A CA 1
ATOM 1440 C C . GLU A 1 190 ? 19.269 26.319 -6.981 1.00 81.88 190 GLU A C 1
ATOM 1442 O O . GLU A 1 190 ? 20.011 25.880 -6.105 1.00 81.88 190 GLU A O 1
ATOM 1447 N N . GLU A 1 191 ? 19.118 25.684 -8.155 1.00 73.69 191 GLU A N 1
ATOM 1448 C CA . GLU A 1 191 ? 19.806 24.427 -8.528 1.00 73.69 191 GLU A CA 1
ATOM 1449 C C . GLU A 1 191 ? 19.567 23.267 -7.538 1.00 73.69 191 GLU A C 1
ATOM 1451 O O . GLU A 1 191 ? 20.308 22.277 -7.505 1.00 73.69 191 GLU A O 1
ATOM 1456 N N . VAL A 1 192 ? 18.515 23.353 -6.717 1.00 76.12 192 VAL A N 1
ATOM 1457 C CA . VAL A 1 192 ? 18.173 22.279 -5.783 1.00 76.12 192 VAL A CA 1
ATOM 1458 C C . VAL A 1 192 ? 17.674 21.058 -6.537 1.00 76.12 192 VAL A C 1
ATOM 1460 O O . VAL A 1 192 ? 17.035 21.141 -7.587 1.00 76.12 192 VAL A O 1
ATOM 1463 N N . LYS A 1 193 ? 17.944 19.877 -5.978 1.00 69.44 193 LYS A N 1
ATOM 1464 C CA . LYS A 1 193 ? 17.440 18.644 -6.572 1.00 69.44 193 LYS A CA 1
ATOM 1465 C C . LYS A 1 193 ? 15.899 18.649 -6.534 1.00 69.44 193 LYS A C 1
ATOM 1467 O O . LYS A 1 193 ? 15.333 18.889 -5.471 1.00 69.44 193 LYS A O 1
ATOM 1472 N N . PRO A 1 194 ? 15.223 18.283 -7.636 1.00 67.06 194 PRO A N 1
ATOM 1473 C CA . PRO A 1 194 ? 13.764 18.351 -7.818 1.00 67.06 194 PRO A CA 1
ATOM 1474 C C . PRO A 1 194 ? 12.970 17.313 -7.019 1.00 67.06 194 PRO A C 1
ATOM 1476 O O . PRO A 1 194 ? 11.810 17.032 -7.321 1.00 67.06 194 PRO A O 1
ATOM 1479 N N . TYR A 1 195 ? 13.585 16.685 -6.021 1.00 67.94 195 TYR A N 1
ATOM 1480 C CA . TYR A 1 195 ? 12.903 15.702 -5.198 1.00 67.94 195 TYR A CA 1
ATOM 1481 C C . TYR A 1 195 ? 12.006 16.465 -4.219 1.00 67.94 195 TYR A C 1
ATOM 1483 O O . TYR A 1 195 ? 12.438 16.883 -3.149 1.00 67.94 195 TYR A O 1
ATOM 1491 N N . GLY A 1 196 ? 10.765 16.715 -4.643 1.00 73.88 196 GLY A N 1
ATOM 1492 C CA . GLY A 1 196 ? 9.708 17.220 -3.773 1.00 73.88 196 GLY A CA 1
ATOM 1493 C C . GLY A 1 196 ? 9.425 16.267 -2.607 1.00 73.88 196 GLY A C 1
ATOM 1494 O O . GLY A 1 196 ? 9.999 15.186 -2.498 1.00 73.88 196 GLY A O 1
ATOM 1495 N N . VAL A 1 197 ? 8.507 16.662 -1.730 1.00 84.44 197 VAL A N 1
ATOM 1496 C CA . VAL A 1 197 ? 8.052 15.815 -0.615 1.00 84.44 197 VAL A CA 1
ATOM 1497 C C . VAL A 1 197 ? 6.901 14.911 -1.054 1.00 84.44 197 VAL A C 1
ATOM 1499 O O . VAL A 1 197 ? 6.205 15.218 -2.023 1.00 84.44 197 VAL A O 1
ATOM 1502 N N . ASN A 1 198 ? 6.673 13.817 -0.329 1.00 86.50 198 ASN A N 1
ATOM 1503 C CA . ASN A 1 198 ? 5.508 12.950 -0.501 1.00 86.50 198 ASN A CA 1
ATOM 1504 C C . ASN A 1 198 ? 4.206 13.751 -0.318 1.00 86.50 198 ASN A C 1
ATOM 1506 O O . ASN A 1 198 ? 3.945 14.303 0.752 1.00 86.50 198 ASN A O 1
ATOM 1510 N N . GLN A 1 199 ? 3.388 13.827 -1.371 1.00 88.00 199 GLN A N 1
ATOM 1511 C CA . GLN A 1 199 ? 2.127 14.567 -1.344 1.00 88.00 199 GLN A CA 1
ATOM 1512 C C . GLN A 1 199 ? 1.016 13.720 -0.701 1.00 88.00 199 GLN A C 1
ATOM 1514 O O . GLN A 1 199 ? 0.874 12.554 -1.067 1.00 88.00 199 GLN A O 1
ATOM 1519 N N . PRO A 1 200 ? 0.195 14.271 0.210 1.00 90.06 200 PRO A N 1
ATOM 1520 C CA . PRO A 1 200 ? -1.012 13.595 0.681 1.00 90.06 200 PRO A CA 1
ATOM 1521 C C . PRO A 1 200 ? -2.164 13.632 -0.324 1.00 90.06 200 PRO A C 1
ATOM 1523 O O . PRO A 1 200 ? -2.422 14.669 -0.942 1.00 90.06 200 PRO A O 1
ATOM 1526 N N . GLY A 1 201 ? -2.867 12.508 -0.478 1.00 88.50 201 GLY A N 1
ATOM 1527 C CA . GLY A 1 201 ? -4.052 12.396 -1.331 1.00 88.50 201 GLY A CA 1
ATOM 1528 C C . GLY A 1 201 ? -3.884 11.943 -2.793 1.00 88.50 201 GLY A C 1
ATOM 1529 O O . GLY A 1 201 ? -4.927 11.776 -3.428 1.00 88.50 201 GLY A O 1
ATOM 1530 N N . PRO A 1 202 ? -2.684 11.730 -3.379 1.00 92.50 202 PRO A N 1
ATOM 1531 C CA . PRO A 1 202 ? -2.564 11.059 -4.665 1.00 92.50 202 PRO A CA 1
ATOM 1532 C C . PRO A 1 202 ? -3.293 9.720 -4.689 1.00 92.50 202 PRO A C 1
ATOM 1534 O O . PRO A 1 202 ? -3.308 8.981 -3.704 1.00 92.50 202 PRO A O 1
ATOM 1537 N N . TYR A 1 203 ? -3.871 9.420 -5.840 1.00 92.44 203 TYR A N 1
ATOM 1538 C CA . TYR A 1 203 ? -4.618 8.208 -6.105 1.00 92.44 203 TYR A CA 1
ATOM 1539 C C . TYR A 1 203 ? -3.904 7.422 -7.194 1.00 92.44 203 TYR A C 1
ATOM 1541 O O . TYR A 1 203 ? -3.734 7.924 -8.307 1.00 92.44 203 TYR A O 1
ATOM 1549 N N . ILE A 1 204 ? -3.474 6.211 -6.867 1.00 93.19 204 ILE A N 1
ATOM 1550 C CA . ILE A 1 204 ? -2.762 5.328 -7.777 1.00 93.19 204 ILE A CA 1
ATOM 1551 C C . ILE A 1 204 ? -3.699 4.181 -8.121 1.00 93.19 204 ILE A C 1
ATOM 1553 O O . ILE A 1 204 ? -4.287 3.574 -7.232 1.00 93.19 204 ILE A O 1
ATOM 1557 N N . MET A 1 205 ? -3.845 3.887 -9.403 1.00 92.69 205 MET A N 1
ATOM 1558 C CA . MET A 1 205 ? -4.637 2.770 -9.896 1.00 92.69 205 MET A CA 1
ATOM 1559 C C . MET A 1 205 ? -3.847 2.043 -10.963 1.00 92.69 205 MET A C 1
ATOM 1561 O O . MET A 1 205 ? -3.195 2.681 -11.783 1.00 92.69 205 MET A O 1
ATOM 1565 N N . TYR A 1 206 ? -3.938 0.725 -10.993 1.00 91.00 206 TYR A N 1
ATOM 1566 C CA . TYR A 1 206 ? -3.440 -0.047 -12.108 1.00 91.00 206 TYR A CA 1
ATOM 1567 C C . TYR A 1 206 ? -4.525 -0.925 -12.715 1.00 91.00 206 TYR A C 1
ATOM 1569 O O . TYR A 1 206 ? -5.455 -1.368 -12.036 1.00 91.00 206 TYR A O 1
ATOM 1577 N N . THR A 1 207 ? -4.338 -1.218 -13.995 1.00 90.19 207 THR A N 1
ATOM 1578 C CA . THR A 1 207 ? -5.067 -2.249 -14.724 1.00 90.19 207 THR A CA 1
ATOM 1579 C C . THR A 1 207 ? -4.049 -3.189 -15.353 1.00 90.19 207 THR A C 1
ATOM 1581 O O . THR A 1 207 ? -3.069 -2.743 -15.949 1.00 90.19 207 THR A O 1
ATOM 1584 N N . THR A 1 208 ? -4.261 -4.489 -15.179 1.00 89.19 208 THR A N 1
ATOM 1585 C CA . THR A 1 208 ? -3.438 -5.545 -15.780 1.00 89.19 208 THR A CA 1
ATOM 1586 C C . THR A 1 208 ? -4.286 -6.775 -16.086 1.00 89.19 208 THR A C 1
ATOM 1588 O O . THR A 1 208 ? -5.465 -6.831 -15.725 1.00 89.19 208 THR A O 1
ATOM 1591 N N . VAL A 1 209 ? -3.701 -7.778 -16.727 1.00 86.75 209 VAL A N 1
ATOM 1592 C CA . VAL A 1 209 ? -4.329 -9.072 -16.991 1.00 86.75 209 VAL A CA 1
ATOM 1593 C C . VAL A 1 209 ? -3.641 -10.158 -16.162 1.00 86.75 209 VAL A C 1
ATOM 1595 O O . VAL A 1 209 ? -2.417 -10.257 -16.141 1.00 86.75 209 VAL A O 1
ATOM 1598 N N . ASP A 1 210 ? -4.427 -10.971 -15.455 1.00 80.94 210 ASP A N 1
ATOM 1599 C CA . ASP A 1 210 ? -3.909 -12.105 -14.686 1.00 80.94 210 ASP A CA 1
ATOM 1600 C C . ASP A 1 210 ? -3.496 -13.288 -15.589 1.00 80.94 210 ASP A C 1
ATOM 1602 O O . ASP A 1 210 ? -3.747 -13.313 -16.796 1.00 80.94 210 ASP A O 1
ATOM 1606 N N . SER A 1 211 ? -2.890 -14.326 -15.005 1.00 77.38 211 SER A N 1
ATOM 1607 C CA . SER A 1 211 ? -2.485 -15.537 -15.740 1.00 77.38 211 SER A CA 1
ATOM 1608 C C . SER A 1 211 ? -3.641 -16.308 -16.386 1.00 77.38 211 SER A C 1
ATOM 1610 O O . SER A 1 211 ? -3.404 -17.127 -17.274 1.00 77.38 211 SER A O 1
ATOM 1612 N N . ASN A 1 212 ? -4.883 -16.049 -15.974 1.00 83.31 212 ASN A N 1
ATOM 1613 C CA . ASN A 1 212 ? -6.088 -16.652 -16.536 1.00 83.31 212 ASN A CA 1
ATOM 1614 C C . ASN A 1 212 ? -6.729 -15.776 -17.626 1.00 83.31 212 ASN A C 1
ATOM 1616 O O . ASN A 1 212 ? -7.817 -16.106 -18.106 1.00 83.31 212 ASN A O 1
ATOM 1620 N N . GLY A 1 213 ? -6.098 -14.662 -18.008 1.00 83.31 213 GLY A N 1
ATOM 1621 C CA . GLY A 1 213 ? -6.630 -13.737 -19.004 1.00 83.31 213 GLY A CA 1
ATOM 1622 C C . GLY A 1 213 ? -7.740 -12.825 -18.474 1.00 83.31 213 GLY A C 1
ATOM 1623 O O . GLY A 1 213 ? -8.456 -12.218 -19.272 1.00 83.31 213 GLY A O 1
ATOM 1624 N N . LYS A 1 214 ? -7.934 -12.736 -17.153 1.00 85.25 214 LYS A N 1
ATOM 1625 C CA . LYS A 1 214 ? -8.934 -11.851 -16.547 1.00 85.25 214 LYS A CA 1
ATOM 1626 C C . LYS A 1 214 ? -8.326 -10.496 -16.229 1.00 85.25 214 LYS A C 1
ATOM 1628 O O . LYS A 1 214 ? -7.225 -10.396 -15.699 1.00 85.25 214 LYS A O 1
ATOM 1633 N N . LEU A 1 215 ? -9.096 -9.453 -16.512 1.00 85.69 215 LEU A N 1
ATOM 1634 C CA . LEU A 1 215 ? -8.731 -8.090 -16.170 1.00 85.69 215 LEU A CA 1
ATOM 1635 C C . LEU A 1 215 ? -8.742 -7.911 -14.647 1.00 85.69 215 LEU A C 1
ATOM 1637 O O . LEU A 1 215 ? -9.723 -8.241 -13.974 1.00 85.69 215 LEU A O 1
ATOM 1641 N N . LYS A 1 216 ? -7.643 -7.381 -14.123 1.00 84.88 216 LYS A N 1
ATOM 1642 C CA . LYS A 1 216 ? -7.408 -7.097 -12.715 1.00 84.88 216 LYS A CA 1
ATOM 1643 C C . LYS A 1 216 ? -7.192 -5.600 -12.549 1.00 84.88 216 LYS A C 1
ATOM 1645 O O . LYS A 1 216 ? -6.294 -5.026 -13.162 1.00 84.88 216 LYS A O 1
ATOM 1650 N N . ASN A 1 217 ? -8.005 -5.004 -11.686 1.00 86.69 217 ASN A N 1
ATOM 1651 C CA . ASN A 1 217 ? -7.905 -3.605 -11.302 1.00 86.69 217 ASN A CA 1
ATOM 1652 C C . ASN A 1 217 ? -7.606 -3.518 -9.816 1.00 86.69 217 ASN A C 1
ATOM 1654 O O . ASN A 1 217 ? -8.223 -4.222 -9.016 1.00 86.69 217 ASN A O 1
ATOM 1658 N N . SER A 1 218 ? -6.699 -2.624 -9.468 1.00 86.81 218 SER A N 1
ATOM 1659 C CA . SER A 1 218 ? -6.374 -2.303 -8.087 1.00 86.81 218 SER A CA 1
ATOM 1660 C C . SER A 1 218 ? -6.087 -0.823 -7.991 1.00 86.81 218 SER A C 1
ATOM 1662 O O . SER A 1 218 ? -5.628 -0.194 -8.948 1.00 86.81 218 SER A O 1
ATOM 1664 N N . SER A 1 219 ? -6.370 -0.263 -6.831 1.00 87.81 219 SER A N 1
ATOM 1665 C CA . SER A 1 219 ? -6.114 1.129 -6.543 1.00 87.81 219 SER A CA 1
ATOM 1666 C C . SER A 1 219 ? -5.780 1.322 -5.082 1.00 87.81 219 SER A C 1
ATOM 1668 O O . SER A 1 219 ? -6.256 0.580 -4.230 1.00 87.81 219 SER A O 1
ATOM 1670 N N . ALA A 1 220 ? -4.988 2.348 -4.795 1.00 87.19 220 ALA A N 1
ATOM 1671 C CA . ALA A 1 220 ? -4.664 2.767 -3.447 1.00 87.19 220 ALA A CA 1
ATOM 1672 C C . ALA A 1 220 ? -4.329 4.263 -3.394 1.00 87.19 220 ALA A C 1
ATOM 1674 O O . ALA A 1 220 ? -3.830 4.862 -4.348 1.00 87.19 220 ALA A O 1
ATOM 1675 N N . GLY A 1 221 ? -4.646 4.878 -2.255 1.00 89.00 221 GLY A N 1
ATOM 1676 C CA . GLY A 1 221 ? -4.329 6.273 -1.975 1.00 89.00 221 GLY A CA 1
ATOM 1677 C C . GLY A 1 221 ? -3.003 6.401 -1.234 1.00 89.00 221 GLY A C 1
ATOM 1678 O O . GLY A 1 221 ? -2.717 5.618 -0.327 1.00 89.00 221 GLY A O 1
ATOM 1679 N N . GLN A 1 222 ? -2.215 7.412 -1.580 1.00 91.31 222 GLN A N 1
ATOM 1680 C CA . GLN A 1 222 ? -1.007 7.761 -0.842 1.00 91.31 222 GLN A CA 1
ATOM 1681 C C . GLN A 1 222 ? -1.356 8.693 0.324 1.00 91.31 222 GLN A C 1
ATOM 1683 O O . GLN A 1 222 ? -1.975 9.742 0.123 1.00 91.31 222 GLN A O 1
ATOM 1688 N N . LEU A 1 223 ? -0.910 8.333 1.534 1.00 90.06 223 LEU A N 1
ATOM 1689 C CA . LEU A 1 223 ? -1.102 9.117 2.765 1.00 90.06 223 LEU A CA 1
ATOM 1690 C C . LEU A 1 223 ? -2.571 9.530 2.950 1.00 90.06 223 LEU A C 1
ATOM 1692 O O . LEU A 1 223 ? -2.898 10.705 3.127 1.00 90.06 223 LEU A O 1
ATOM 1696 N N . SER A 1 224 ? -3.461 8.547 2.851 1.00 84.00 224 SER A N 1
ATOM 1697 C CA . SER A 1 224 ? -4.908 8.736 2.867 1.00 84.00 224 SER A CA 1
ATOM 1698 C C . SER A 1 224 ? -5.425 9.204 4.235 1.00 84.00 224 SER A C 1
ATOM 1700 O O . SER A 1 224 ? -6.459 9.860 4.311 1.00 84.00 224 SER A O 1
ATOM 1702 N N . GLN A 1 225 ? -4.692 8.937 5.320 1.00 82.38 225 GLN A N 1
ATOM 1703 C CA . GLN A 1 225 ? -5.024 9.367 6.685 1.00 82.38 225 GLN A CA 1
ATOM 1704 C C . GLN A 1 225 ? -3.996 10.374 7.253 1.00 82.38 225 GLN A C 1
ATOM 1706 O O . GLN A 1 225 ? -2.798 10.260 7.014 1.00 82.38 225 GLN A O 1
ATOM 1711 N N . THR A 1 226 ? -4.442 11.372 8.022 1.00 80.62 226 THR A N 1
ATOM 1712 C CA . THR A 1 226 ? -3.562 12.423 8.593 1.00 80.62 226 THR A CA 1
ATOM 1713 C C . THR A 1 226 ? -3.673 12.577 10.112 1.00 80.62 226 THR A C 1
ATOM 1715 O O . THR A 1 226 ? -3.003 13.419 10.707 1.00 80.62 226 THR A O 1
ATOM 1718 N N . ALA A 1 227 ? -4.525 11.783 10.759 1.00 80.06 227 ALA A N 1
ATOM 1719 C CA . ALA A 1 227 ? -4.807 11.862 12.186 1.00 80.06 227 ALA A CA 1
ATOM 1720 C C . ALA A 1 227 ? -5.008 10.462 12.779 1.00 80.06 227 ALA A C 1
ATOM 1722 O O . ALA A 1 227 ? -5.087 9.475 12.056 1.00 80.06 227 ALA A O 1
ATOM 1723 N N . HIS A 1 228 ? -5.142 10.397 14.106 1.00 80.94 228 HIS A N 1
ATOM 1724 C CA . HIS A 1 228 ? -5.459 9.166 14.841 1.00 80.94 228 HIS A CA 1
ATOM 1725 C C . HIS A 1 228 ? -4.380 8.077 14.741 1.00 80.94 228 HIS A C 1
ATOM 1727 O O . HIS A 1 228 ? -4.690 6.912 14.527 1.00 80.94 228 HIS A O 1
ATOM 1733 N N . LEU A 1 229 ? -3.111 8.463 14.943 1.00 81.81 229 LEU A N 1
ATOM 1734 C CA . LEU A 1 229 ? -1.958 7.547 14.913 1.00 81.81 229 LEU A CA 1
ATOM 1735 C C . LEU A 1 229 ? -1.837 6.809 13.567 1.00 81.81 229 LEU A C 1
ATOM 1737 O O . LEU A 1 229 ? -1.567 5.611 13.501 1.00 81.81 229 LEU A O 1
ATOM 1741 N N . SER A 1 230 ? -2.046 7.552 12.480 1.00 79.69 230 SER A N 1
ATOM 1742 C CA . SER A 1 230 ? -1.858 7.075 11.116 1.00 79.69 230 SER A CA 1
ATOM 1743 C C . SER A 1 230 ? -0.366 6.965 10.793 1.00 79.69 230 SER A C 1
ATOM 1745 O O . SER A 1 230 ? 0.241 7.920 10.303 1.00 79.69 230 SER A O 1
ATOM 1747 N N . LEU A 1 231 ? 0.245 5.821 11.094 1.00 88.62 231 LEU A N 1
ATOM 1748 C CA . LEU A 1 231 ? 1.587 5.496 10.618 1.00 88.62 231 LEU A CA 1
ATOM 1749 C C . LEU A 1 231 ? 1.466 4.888 9.218 1.00 88.62 231 LEU A C 1
ATOM 1751 O O . LEU A 1 231 ? 1.185 3.705 9.074 1.00 88.62 231 LEU A O 1
ATOM 1755 N N . GLN A 1 232 ? 1.630 5.717 8.190 1.00 89.00 232 GLN A N 1
ATOM 1756 C CA . GLN A 1 232 ? 1.598 5.284 6.793 1.00 89.00 232 GLN A CA 1
ATOM 1757 C C . GLN A 1 232 ? 2.977 5.380 6.158 1.00 89.00 232 GLN A C 1
ATOM 1759 O O . GLN A 1 232 ? 3.806 6.207 6.543 1.00 89.00 232 GLN A O 1
ATOM 1764 N N . LEU A 1 233 ? 3.183 4.554 5.139 1.00 91.75 233 LEU A N 1
ATOM 1765 C CA . LEU A 1 233 ? 4.368 4.594 4.301 1.00 91.75 233 LEU A CA 1
ATOM 1766 C C . LEU A 1 233 ? 4.332 5.835 3.387 1.00 91.75 233 LEU A C 1
ATOM 1768 O O . LEU A 1 233 ? 3.255 6.280 2.981 1.00 91.75 233 LEU A O 1
ATOM 1772 N N . PRO A 1 234 ? 5.499 6.408 3.034 1.00 90.44 234 PRO A N 1
ATOM 1773 C CA . PRO A 1 234 ? 5.582 7.550 2.118 1.00 90.44 234 PRO A CA 1
ATOM 1774 C C . PRO A 1 234 ? 5.333 7.162 0.649 1.00 90.44 234 PRO A C 1
ATOM 1776 O O . PRO A 1 234 ? 5.350 8.025 -0.226 1.00 90.44 234 PRO A O 1
ATOM 1779 N N . TYR A 1 235 ? 5.119 5.873 0.393 1.00 91.94 235 TYR A N 1
ATOM 1780 C CA . TYR A 1 235 ? 4.775 5.258 -0.880 1.00 91.94 235 TYR A CA 1
ATOM 1781 C C . TYR A 1 235 ? 3.558 4.363 -0.707 1.00 91.94 235 TYR A C 1
ATOM 1783 O O . TYR A 1 235 ? 3.237 3.907 0.392 1.00 91.94 235 TYR A O 1
ATOM 1791 N N . THR A 1 236 ? 2.956 4.028 -1.833 1.00 91.69 236 THR A N 1
ATOM 1792 C CA . THR A 1 236 ? 1.943 2.993 -1.934 1.00 91.69 236 THR A CA 1
ATOM 1793 C C . THR A 1 236 ? 2.570 1.739 -2.535 1.00 91.69 236 THR A C 1
ATOM 1795 O O . THR A 1 236 ? 3.222 1.808 -3.578 1.00 91.69 236 THR A O 1
ATOM 1798 N N . VAL A 1 237 ? 2.380 0.596 -1.877 1.00 90.88 237 VAL A N 1
ATOM 1799 C CA . VAL A 1 237 ? 2.686 -0.720 -2.446 1.00 90.88 237 VAL A CA 1
ATOM 1800 C C . VAL A 1 237 ? 1.403 -1.280 -3.040 1.00 90.88 237 VAL A C 1
ATOM 1802 O O . VAL A 1 237 ? 0.368 -1.295 -2.379 1.00 90.88 237 VAL A O 1
ATOM 1805 N N . LEU A 1 238 ? 1.478 -1.702 -4.295 1.00 89.44 238 LEU A N 1
ATOM 1806 C CA . LEU A 1 238 ? 0.376 -2.310 -5.027 1.00 89.44 238 LEU A CA 1
ATOM 1807 C C . LEU A 1 238 ? 0.784 -3.728 -5.413 1.00 89.44 238 LEU A C 1
ATOM 1809 O O . LEU A 1 238 ? 1.694 -3.907 -6.229 1.00 89.44 238 LEU A O 1
ATOM 1813 N N . GLY A 1 239 ? 0.124 -4.725 -4.829 1.00 89.44 239 GLY A N 1
ATOM 1814 C CA . GLY A 1 239 ? 0.344 -6.122 -5.160 1.00 89.44 239 GLY A CA 1
ATOM 1815 C C . GLY A 1 239 ? -0.182 -6.456 -6.546 1.00 89.44 239 GLY A C 1
ATOM 1816 O O . GLY A 1 239 ? -1.315 -6.136 -6.894 1.00 89.44 239 GLY A O 1
ATOM 1817 N N . LEU A 1 240 ? 0.637 -7.105 -7.365 1.00 87.44 240 LEU A N 1
ATOM 1818 C CA . LEU A 1 240 ? 0.300 -7.535 -8.723 1.00 87.44 240 LEU A CA 1
ATOM 1819 C C . LEU A 1 240 ? -0.094 -9.021 -8.762 1.00 87.44 240 LEU A C 1
ATOM 1821 O O . LEU A 1 240 ? -0.766 -9.453 -9.700 1.00 87.44 240 LEU A O 1
ATOM 1825 N N . GLY A 1 241 ? 0.214 -9.793 -7.718 1.00 82.38 241 GLY A N 1
ATOM 1826 C CA . GLY A 1 241 ? 0.021 -11.243 -7.668 1.00 82.38 241 GLY A CA 1
ATOM 1827 C C . GLY A 1 241 ? 1.131 -12.017 -8.391 1.00 82.38 241 GLY A C 1
ATOM 1828 O O . GLY A 1 241 ? 2.160 -11.461 -8.760 1.00 82.38 241 GLY A O 1
ATOM 1829 N N . ARG A 1 242 ? 0.938 -13.326 -8.596 1.00 78.12 242 ARG A N 1
ATOM 1830 C CA . ARG A 1 242 ? 2.013 -14.269 -8.979 1.00 78.12 242 ARG A CA 1
ATOM 1831 C C . ARG A 1 242 ? 2.441 -14.285 -10.449 1.00 78.12 242 ARG A C 1
ATOM 1833 O O . ARG A 1 242 ? 3.310 -15.060 -10.836 1.00 78.12 242 ARG A O 1
ATOM 1840 N N . SER A 1 243 ? 1.796 -13.520 -11.321 1.00 67.56 243 SER A N 1
ATOM 1841 C CA . SER A 1 243 ? 2.010 -13.659 -12.770 1.00 67.56 243 SER A CA 1
ATOM 1842 C C . SER A 1 243 ? 1.871 -12.331 -13.497 1.00 67.56 243 SER A C 1
ATOM 1844 O O . SER A 1 243 ? 1.050 -12.197 -14.399 1.00 67.56 243 SER A O 1
ATOM 1846 N N . ALA A 1 244 ? 2.681 -11.351 -13.100 1.00 70.06 244 ALA A N 1
ATOM 1847 C CA . ALA A 1 244 ? 2.796 -10.083 -13.805 1.00 70.06 244 ALA A CA 1
ATOM 1848 C C . ALA A 1 244 ? 4.147 -10.028 -14.527 1.00 70.06 244 ALA A C 1
ATOM 1850 O O . ALA A 1 244 ? 5.192 -10.028 -13.886 1.00 70.06 244 ALA A O 1
ATOM 1851 N N . ASN A 1 245 ? 4.132 -9.986 -15.861 1.00 76.62 245 ASN A N 1
ATOM 1852 C CA . ASN A 1 245 ? 5.344 -9.740 -16.656 1.00 76.62 245 ASN A CA 1
ATOM 1853 C C . ASN A 1 245 ? 5.638 -8.238 -16.753 1.00 76.62 245 ASN A C 1
ATOM 1855 O O . ASN A 1 245 ? 6.782 -7.799 -16.688 1.00 76.62 245 ASN A O 1
ATOM 1859 N N . PHE A 1 246 ? 4.576 -7.458 -16.910 1.00 81.50 246 PHE A N 1
ATOM 1860 C CA . PHE A 1 246 ? 4.548 -6.008 -16.882 1.00 81.50 246 PHE A CA 1
ATOM 1861 C C . PHE A 1 246 ? 3.160 -5.579 -16.422 1.00 81.50 246 PHE A C 1
ATOM 1863 O O . PHE A 1 246 ? 2.205 -6.359 -16.447 1.00 81.50 246 PHE A O 1
ATOM 1870 N N . LEU A 1 247 ? 3.069 -4.345 -15.959 1.00 83.19 247 LEU A N 1
ATOM 1871 C CA . LEU A 1 247 ? 1.807 -3.695 -15.678 1.00 83.19 247 LEU A CA 1
ATOM 1872 C C . LEU A 1 247 ? 1.349 -2.956 -16.936 1.00 83.19 247 LEU A C 1
ATOM 1874 O O . LEU A 1 247 ? 2.072 -2.077 -17.412 1.00 83.19 247 LEU A O 1
ATOM 1878 N N . ASP A 1 248 ? 0.176 -3.315 -17.463 1.00 88.56 248 ASP A N 1
ATOM 1879 C CA . ASP A 1 248 ? -0.344 -2.745 -18.713 1.00 88.56 248 ASP A CA 1
ATOM 1880 C C . ASP A 1 248 ? -0.541 -1.236 -18.586 1.00 88.56 248 ASP A C 1
ATOM 1882 O O . ASP A 1 248 ? 0.009 -0.472 -19.381 1.00 88.56 248 ASP A O 1
ATOM 1886 N N . HIS A 1 249 ? -1.270 -0.823 -17.547 1.00 93.62 249 HIS A N 1
ATOM 1887 C CA . HIS A 1 249 ? -1.642 0.566 -17.315 1.00 93.62 249 HIS A CA 1
ATOM 1888 C C . HIS A 1 249 ? -1.485 0.933 -15.840 1.00 93.62 249 HIS A C 1
ATOM 1890 O O . HIS A 1 249 ? -2.016 0.256 -14.958 1.00 93.62 249 HIS A O 1
ATOM 1896 N N . LEU A 1 250 ? -0.791 2.036 -15.575 1.00 94.88 250 LEU A N 1
ATOM 1897 C CA . LEU A 1 250 ? -0.691 2.682 -14.274 1.00 94.88 250 LEU A CA 1
ATOM 1898 C C . LEU A 1 250 ? -1.199 4.115 -14.395 1.00 94.88 250 LEU A C 1
ATOM 1900 O O . LEU A 1 250 ? -0.611 4.939 -15.089 1.00 94.88 250 LEU A O 1
ATOM 1904 N N . TYR A 1 251 ? -2.253 4.426 -13.663 1.00 95.50 251 TYR A N 1
ATOM 1905 C CA . TYR A 1 251 ? -2.833 5.750 -13.560 1.00 95.50 251 TYR A CA 1
ATOM 1906 C C . TYR A 1 251 ? -2.424 6.378 -12.234 1.00 95.50 251 TYR A C 1
ATOM 1908 O O . TYR A 1 251 ? -2.641 5.796 -11.170 1.00 95.50 251 TYR A O 1
ATOM 1916 N N . VAL A 1 252 ? -1.886 7.592 -12.286 1.00 95.69 252 VAL A N 1
ATOM 1917 C CA . VAL A 1 252 ? -1.683 8.413 -11.089 1.00 95.69 252 VAL A CA 1
ATOM 1918 C C . VAL A 1 252 ? -2.485 9.685 -11.233 1.00 95.69 252 VAL A C 1
ATOM 1920 O O . VAL A 1 252 ? -2.331 10.417 -12.208 1.00 95.69 252 VAL A O 1
ATOM 1923 N N . GLY A 1 253 ? -3.340 9.944 -10.252 1.00 94.31 253 GLY A N 1
ATOM 1924 C CA . GLY A 1 253 ? -4.084 11.184 -10.115 1.00 94.31 253 GLY A CA 1
ATOM 1925 C C . GLY A 1 253 ? -3.707 11.930 -8.845 1.00 94.31 253 GLY A C 1
ATOM 1926 O O . GLY A 1 253 ? -3.315 11.325 -7.849 1.00 94.31 253 GLY A O 1
ATOM 1927 N N . ILE A 1 254 ? -3.864 13.249 -8.862 1.00 92.31 254 ILE A N 1
ATOM 1928 C CA . ILE A 1 254 ? -3.719 14.097 -7.671 1.00 92.31 254 ILE A CA 1
ATOM 1929 C C . ILE A 1 254 ? -5.012 14.872 -7.395 1.00 92.31 254 ILE A C 1
ATOM 1931 O O . ILE A 1 254 ? -5.807 15.090 -8.316 1.00 92.31 254 ILE A O 1
ATOM 1935 N N . PRO A 1 255 ? -5.242 15.315 -6.143 1.00 88.56 255 PRO A N 1
ATOM 1936 C CA . PRO A 1 255 ? -6.431 16.082 -5.796 1.00 88.56 255 PRO A CA 1
ATOM 1937 C C . PRO A 1 255 ? -6.609 17.338 -6.659 1.00 88.56 255 PRO A C 1
ATOM 1939 O O . PRO A 1 255 ? -5.651 18.030 -7.030 1.00 88.56 255 PRO A O 1
ATOM 1942 N N . ARG A 1 256 ? -7.871 17.650 -6.958 1.00 87.69 256 ARG A N 1
ATOM 1943 C CA . ARG A 1 256 ? -8.246 18.845 -7.720 1.00 87.69 256 ARG A CA 1
ATOM 1944 C C . ARG A 1 256 ? -8.275 20.072 -6.806 1.00 87.69 256 ARG A C 1
ATOM 1946 O O . ARG A 1 256 ? -8.688 19.951 -5.650 1.00 87.69 256 ARG A O 1
ATOM 1953 N N . PRO A 1 257 ? -7.893 21.257 -7.309 1.00 85.50 257 PRO A N 1
ATOM 1954 C CA . PRO A 1 257 ? -8.164 22.508 -6.617 1.00 85.50 257 PRO A CA 1
ATOM 1955 C C . PRO A 1 257 ? -9.676 22.704 -6.400 1.00 85.50 257 PRO A C 1
ATOM 1957 O O . PRO A 1 257 ? -10.471 22.298 -7.255 1.00 85.50 257 PRO A O 1
ATOM 1960 N N . PRO A 1 258 ? -10.099 23.356 -5.302 1.00 84.12 258 PRO A N 1
ATOM 1961 C CA . PRO A 1 258 ? -11.505 23.680 -5.083 1.00 84.12 258 PRO A CA 1
ATOM 1962 C C . PRO A 1 258 ? -12.100 24.451 -6.270 1.00 84.12 258 PRO A C 1
ATOM 1964 O O . PRO A 1 258 ? -11.547 25.459 -6.700 1.00 84.12 258 PRO A O 1
ATOM 1967 N N . GLY A 1 259 ? -13.235 23.982 -6.792 1.00 83.94 259 GLY A N 1
ATOM 1968 C CA . GLY A 1 259 ? -13.946 24.622 -7.906 1.00 83.94 259 GLY A CA 1
ATOM 1969 C C . GLY A 1 259 ? -13.477 24.225 -9.311 1.00 83.94 259 GLY A C 1
ATOM 1970 O O . GLY A 1 259 ? -14.171 24.555 -10.270 1.00 83.94 259 GLY A O 1
ATOM 1971 N N . SER A 1 260 ? -12.371 23.485 -9.455 1.00 85.06 260 SER A N 1
ATOM 1972 C CA . SER A 1 260 ? -11.964 22.914 -10.747 1.00 85.06 260 SER A CA 1
ATOM 1973 C C . SER A 1 260 ? -12.666 21.576 -11.005 1.00 85.06 260 SER A C 1
ATOM 1975 O O . SER A 1 260 ? -12.813 20.743 -10.107 1.00 85.06 260 SER A O 1
ATOM 1977 N N . GLN A 1 261 ? -13.090 21.368 -12.252 1.00 82.75 261 GLN A N 1
ATOM 1978 C CA . GLN A 1 261 ? -13.635 20.093 -12.727 1.00 82.75 261 GLN A CA 1
ATOM 1979 C C . GLN A 1 261 ? -12.580 19.241 -13.445 1.00 82.75 261 GLN A C 1
ATOM 1981 O O . GLN A 1 261 ? -12.819 18.052 -13.667 1.00 82.75 261 GLN A O 1
ATOM 1986 N N . ASP A 1 262 ? -11.410 19.806 -13.748 1.00 86.06 262 ASP A N 1
ATOM 1987 C CA . ASP A 1 262 ? -10.392 19.171 -14.580 1.00 86.06 262 ASP A CA 1
ATOM 1988 C C . ASP A 1 262 ? -9.749 17.984 -13.862 1.00 86.06 262 ASP A C 1
ATOM 1990 O O . ASP A 1 262 ? -9.326 18.061 -12.704 1.00 86.06 262 ASP A O 1
ATOM 1994 N N . ILE A 1 263 ? -9.689 16.846 -14.551 1.00 86.94 263 ILE A N 1
ATOM 1995 C CA . ILE A 1 263 ? -9.082 15.631 -14.015 1.00 86.94 263 ILE A CA 1
ATOM 1996 C C . ILE A 1 263 ? -7.566 15.753 -14.156 1.00 86.94 263 ILE A C 1
ATOM 1998 O O . ILE A 1 263 ? -7.034 15.789 -15.260 1.00 86.94 263 ILE A O 1
ATOM 2002 N N . ARG A 1 264 ? -6.866 15.767 -13.021 1.00 91.81 264 ARG A N 1
ATOM 2003 C CA . ARG A 1 264 ? -5.402 15.812 -12.964 1.00 91.81 264 ARG A CA 1
ATOM 2004 C C . ARG A 1 264 ? -4.866 14.398 -12.809 1.00 91.81 264 ARG A C 1
ATOM 2006 O O . ARG A 1 264 ? -4.660 13.939 -11.685 1.00 91.81 264 ARG A O 1
ATOM 2013 N N . MET A 1 265 ? -4.739 13.693 -13.930 1.00 94.50 265 MET A N 1
ATOM 2014 C CA . MET A 1 265 ? -4.327 12.291 -13.982 1.00 94.50 265 MET A CA 1
ATOM 2015 C C . MET A 1 265 ? -3.449 12.031 -15.202 1.00 94.50 265 MET A C 1
ATOM 2017 O O . MET A 1 265 ? -3.761 12.511 -16.290 1.00 94.50 265 MET A O 1
ATOM 2021 N N . HIS A 1 266 ? -2.402 11.233 -15.023 1.00 95.94 266 HIS A N 1
ATOM 2022 C CA . HIS A 1 266 ? -1.569 10.741 -16.112 1.00 95.94 266 HIS A CA 1
ATOM 2023 C C . HIS A 1 266 ? -1.476 9.215 -16.086 1.00 95.94 266 HIS A C 1
ATOM 2025 O O . HIS A 1 266 ? -1.650 8.587 -15.037 1.00 95.94 266 HIS A O 1
ATOM 2031 N N . GLU A 1 267 ? -1.238 8.638 -17.258 1.00 96.25 267 GLU A N 1
ATOM 2032 C CA . GLU A 1 267 ? -1.157 7.204 -17.493 1.00 96.25 267 GLU A CA 1
ATOM 2033 C C . GLU A 1 267 ? 0.243 6.840 -17.981 1.00 96.25 267 GLU A C 1
ATOM 2035 O O . GLU A 1 267 ? 0.742 7.413 -18.948 1.00 96.25 267 GLU A O 1
ATOM 2040 N N . TRP A 1 268 ? 0.839 5.835 -17.348 1.00 95.44 268 TRP A N 1
ATOM 2041 C CA . TRP A 1 268 ? 2.035 5.161 -17.832 1.00 95.44 268 TRP A CA 1
ATOM 2042 C C . TRP A 1 268 ? 1.698 3.723 -18.193 1.00 95.44 268 TRP A C 1
ATOM 2044 O O . TRP A 1 268 ? 0.828 3.105 -17.583 1.00 95.44 268 TRP A O 1
ATOM 2054 N N . THR A 1 269 ? 2.417 3.176 -19.165 1.00 93.62 269 THR A N 1
ATOM 2055 C CA . THR A 1 269 ? 2.217 1.806 -19.639 1.00 93.62 269 THR A CA 1
ATOM 2056 C C . THR A 1 269 ? 3.488 0.987 -19.496 1.00 93.62 269 THR A C 1
ATOM 2058 O O . THR A 1 269 ? 4.584 1.543 -19.382 1.00 93.62 269 THR A O 1
ATOM 2061 N N . ALA A 1 270 ? 3.336 -0.337 -19.494 1.00 89.69 270 ALA A N 1
ATOM 2062 C CA . ALA A 1 270 ? 4.439 -1.295 -19.448 1.00 89.69 270 ALA A CA 1
ATOM 2063 C C . ALA A 1 270 ? 5.411 -1.068 -18.271 1.00 89.69 270 ALA A C 1
ATOM 2065 O O . ALA A 1 270 ? 6.634 -1.081 -18.437 1.00 89.69 270 ALA A O 1
ATOM 2066 N N . ILE A 1 271 ? 4.874 -0.860 -17.062 1.00 92.12 271 ILE A N 1
ATOM 2067 C CA . ILE A 1 271 ? 5.710 -0.703 -15.863 1.00 92.12 271 ILE A CA 1
ATOM 2068 C C . ILE A 1 271 ? 6.268 -2.063 -15.443 1.00 92.12 271 ILE A C 1
ATOM 2070 O O . ILE A 1 271 ? 5.545 -3.057 -15.362 1.00 92.12 271 ILE A O 1
ATOM 2074 N N . ILE A 1 272 ? 7.570 -2.098 -15.165 1.00 90.19 272 ILE A N 1
ATOM 2075 C CA . ILE A 1 272 ? 8.279 -3.310 -14.754 1.00 90.19 272 ILE A CA 1
ATOM 2076 C C . ILE A 1 272 ? 7.895 -3.648 -13.301 1.00 90.19 272 ILE A C 1
ATOM 2078 O O . ILE A 1 272 ? 7.969 -2.763 -12.449 1.00 90.19 272 ILE A O 1
ATOM 2082 N N . PRO A 1 273 ? 7.508 -4.891 -12.978 1.00 89.31 273 PRO A N 1
ATOM 2083 C CA . PRO A 1 273 ? 7.243 -5.311 -11.604 1.00 89.31 273 PRO A CA 1
ATOM 2084 C C . PRO A 1 273 ? 8.493 -5.268 -10.712 1.00 89.31 273 PRO A C 1
ATOM 2086 O O . PRO A 1 273 ? 9.619 -5.215 -11.204 1.00 89.31 273 PRO A O 1
ATOM 2089 N N . ASN A 1 274 ? 8.303 -5.322 -9.393 1.00 87.25 274 ASN A N 1
ATOM 2090 C CA . ASN A 1 274 ? 9.359 -5.247 -8.371 1.00 87.25 274 ASN A CA 1
ATOM 2091 C C . ASN A 1 274 ? 10.261 -4.016 -8.540 1.00 87.25 274 ASN A C 1
ATOM 2093 O O . ASN A 1 274 ? 11.478 -4.060 -8.349 1.00 87.25 274 ASN A O 1
ATOM 2097 N N . SER A 1 275 ? 9.645 -2.911 -8.945 1.00 88.62 275 SER A N 1
ATOM 2098 C CA . SER A 1 275 ? 10.301 -1.636 -9.176 1.00 88.62 275 SER A CA 1
ATOM 2099 C C . SER A 1 275 ? 9.705 -0.555 -8.287 1.00 88.62 275 SER A C 1
ATOM 2101 O O . SER A 1 275 ? 8.579 -0.661 -7.784 1.00 88.62 275 SER A O 1
ATOM 2103 N N . GLN A 1 276 ? 10.479 0.508 -8.114 1.00 91.75 276 GLN A N 1
ATOM 2104 C CA . GLN A 1 276 ? 10.045 1.723 -7.455 1.00 91.75 276 GLN A CA 1
ATOM 2105 C C . GLN A 1 276 ? 9.869 2.833 -8.487 1.00 91.75 276 GLN A C 1
ATOM 2107 O O . GLN A 1 276 ? 10.815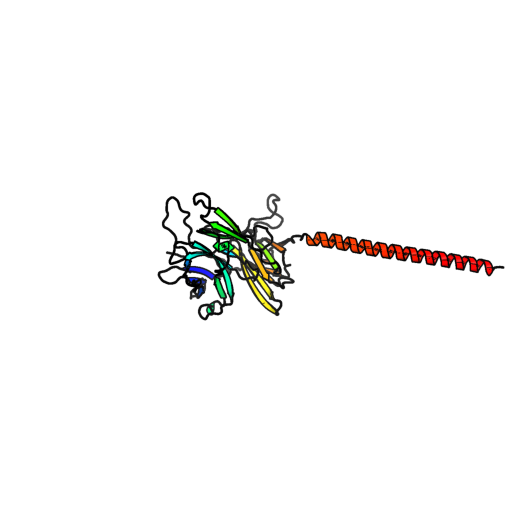 3.239 -9.158 1.00 91.75 276 GLN A O 1
ATOM 2112 N N . LEU A 1 277 ? 8.652 3.350 -8.588 1.00 93.00 277 LEU A N 1
ATOM 2113 C CA . LEU A 1 277 ? 8.290 4.455 -9.455 1.00 93.00 277 LEU A CA 1
ATOM 2114 C C . LEU A 1 277 ? 8.119 5.732 -8.633 1.00 93.00 277 LEU A C 1
ATOM 2116 O O . LEU A 1 277 ? 7.305 5.790 -7.713 1.00 93.00 277 LEU A O 1
ATOM 2120 N N . ILE A 1 278 ? 8.865 6.774 -8.988 1.00 93.00 278 ILE A N 1
ATOM 2121 C CA . ILE A 1 278 ? 8.715 8.114 -8.417 1.00 93.00 278 ILE A CA 1
ATOM 2122 C C . ILE A 1 278 ? 8.055 9.004 -9.463 1.00 93.00 278 ILE A C 1
ATOM 2124 O O . ILE A 1 278 ? 8.671 9.330 -10.477 1.00 93.00 278 ILE A O 1
ATOM 2128 N N . VAL A 1 279 ? 6.816 9.404 -9.207 1.00 93.56 279 VAL A N 1
ATOM 2129 C CA . VAL A 1 279 ? 6.023 10.293 -10.053 1.00 93.56 279 VAL A CA 1
ATOM 2130 C C . VAL A 1 279 ? 6.180 11.733 -9.582 1.00 93.56 279 VAL A C 1
ATOM 2132 O O . VAL A 1 279 ? 5.978 12.056 -8.408 1.00 93.56 279 VAL A O 1
ATOM 2135 N N . ILE A 1 280 ? 6.529 12.606 -10.522 1.00 92.81 280 ILE A N 1
ATOM 2136 C CA . ILE A 1 280 ? 6.712 14.038 -10.319 1.00 92.81 280 ILE A CA 1
ATOM 2137 C C . ILE A 1 280 ? 5.617 14.753 -11.122 1.00 92.81 280 ILE A C 1
ATOM 2139 O O . ILE A 1 280 ? 5.770 14.930 -12.335 1.00 92.81 280 ILE A O 1
ATOM 2143 N N . PRO A 1 281 ? 4.506 15.157 -10.478 1.00 92.44 281 PRO A N 1
ATOM 2144 C CA . PRO A 1 281 ? 3.384 15.784 -11.161 1.00 92.44 281 PRO A CA 1
ATOM 2145 C C . PRO A 1 281 ? 3.662 17.266 -11.444 1.00 92.44 281 PRO A C 1
ATOM 2147 O O . PRO A 1 281 ? 3.080 18.157 -10.828 1.00 92.44 281 PRO A O 1
ATOM 2150 N N . TYR A 1 282 ? 4.604 17.536 -12.345 1.00 89.56 282 TYR A N 1
ATOM 2151 C CA . TYR A 1 282 ? 4.991 18.884 -12.748 1.00 89.56 282 TYR A CA 1
ATOM 2152 C C . TYR A 1 282 ? 4.964 19.036 -14.275 1.00 89.56 282 TYR A C 1
ATOM 2154 O O . TYR A 1 282 ? 5.521 18.177 -14.957 1.00 89.56 282 TYR A O 1
ATOM 2162 N N . PRO A 1 283 ? 4.420 20.145 -14.806 1.00 89.88 283 PRO A N 1
ATOM 2163 C CA . PRO A 1 283 ? 3.618 21.152 -14.114 1.00 89.88 283 PRO A CA 1
ATOM 2164 C C . PRO A 1 283 ? 2.279 20.587 -13.623 1.00 89.88 283 PRO A C 1
ATOM 2166 O O . PRO A 1 283 ? 1.688 19.678 -14.197 1.00 89.88 283 PRO A O 1
ATOM 2169 N N . LEU A 1 284 ? 1.794 21.158 -12.526 1.00 87.00 284 LEU A N 1
ATOM 2170 C CA . LEU A 1 284 ? 0.611 20.692 -11.813 1.00 87.00 284 LEU A CA 1
ATOM 2171 C C . LEU A 1 284 ? -0.672 20.718 -12.673 1.00 87.00 284 LEU A C 1
ATOM 2173 O O . LEU A 1 284 ? -1.540 19.867 -12.466 1.00 87.00 284 LEU A O 1
ATOM 2177 N N . ASP A 1 285 ? -0.778 21.646 -13.621 1.00 87.62 285 ASP A N 1
ATOM 2178 C CA . ASP A 1 285 ? -1.978 21.866 -14.443 1.00 87.62 285 ASP A CA 1
ATOM 2179 C C . ASP A 1 285 ? -1.965 21.122 -15.787 1.00 87.62 285 ASP A C 1
ATOM 2181 O O . ASP A 1 285 ? -2.996 21.051 -16.449 1.00 87.62 285 ASP A O 1
ATOM 2185 N N . ASP A 1 286 ? -0.831 20.533 -16.180 1.00 91.06 286 ASP A N 1
ATOM 2186 C CA . ASP A 1 286 ? -0.716 19.739 -17.408 1.00 91.06 286 ASP A CA 1
ATOM 2187 C C . ASP A 1 286 ? -0.205 18.322 -17.094 1.00 91.06 286 ASP A C 1
ATOM 2189 O O . ASP A 1 286 ? 1.006 18.076 -17.078 1.00 91.06 286 ASP A O 1
ATOM 2193 N N . PRO A 1 287 ? -1.127 17.370 -16.842 1.00 93.06 287 PRO A N 1
ATOM 2194 C CA . PRO A 1 287 ? -0.786 15.982 -16.561 1.00 93.06 287 PRO A CA 1
ATOM 2195 C C . PRO A 1 287 ? 0.031 15.281 -17.644 1.00 93.06 287 PRO A C 1
ATOM 2197 O O . PRO A 1 287 ? 0.768 14.353 -17.329 1.00 93.06 287 PRO A O 1
ATOM 2200 N N . HIS A 1 288 ? -0.056 15.705 -18.908 1.00 92.31 288 HIS A N 1
ATOM 2201 C CA . HIS A 1 288 ? 0.688 15.065 -19.999 1.00 92.31 288 HIS A CA 1
ATOM 2202 C C . HIS A 1 288 ? 2.194 15.317 -19.932 1.00 92.31 288 HIS A C 1
ATOM 2204 O O . HIS A 1 288 ? 2.967 14.548 -20.499 1.00 92.31 288 HIS A O 1
ATOM 2210 N N . SER A 1 289 ? 2.602 16.375 -19.235 1.00 92.12 289 SER A N 1
ATOM 2211 C CA . SER A 1 289 ? 4.005 16.746 -19.055 1.00 92.12 289 SER A CA 1
ATOM 2212 C C . SER A 1 289 ? 4.635 16.130 -17.799 1.00 92.12 289 SER A C 1
ATOM 2214 O O . SER A 1 289 ? 5.819 16.348 -17.533 1.00 92.12 289 SER A O 1
ATOM 2216 N N . TRP A 1 290 ? 3.870 15.361 -17.016 1.00 93.12 290 TRP A N 1
ATOM 2217 C CA . TRP A 1 290 ? 4.372 14.729 -15.800 1.00 93.12 290 TRP A CA 1
ATOM 2218 C C . TRP A 1 290 ? 5.449 13.696 -16.104 1.00 93.12 290 TRP A C 1
ATOM 2220 O O . TRP A 1 290 ? 5.386 12.951 -17.081 1.00 93.12 290 TRP A O 1
ATOM 2230 N N . THR A 1 291 ? 6.435 13.608 -15.216 1.00 91.50 291 THR A N 1
ATOM 2231 C CA . THR A 1 291 ? 7.545 12.671 -15.377 1.00 91.50 291 THR A CA 1
ATOM 2232 C C . THR A 1 291 ? 7.490 11.582 -14.318 1.00 91.50 291 THR A C 1
ATOM 2234 O O . THR A 1 291 ? 7.056 11.804 -13.186 1.00 91.50 291 THR A O 1
ATOM 2237 N N . ALA A 1 292 ? 7.946 10.386 -14.683 1.00 91.69 292 ALA A N 1
ATOM 2238 C CA . ALA A 1 292 ? 8.136 9.294 -13.744 1.00 91.69 292 ALA A CA 1
ATOM 2239 C C . ALA A 1 292 ? 9.549 8.727 -13.872 1.00 91.69 292 ALA A C 1
ATOM 2241 O O . ALA A 1 292 ? 10.061 8.535 -14.976 1.00 91.69 292 ALA A O 1
ATOM 2242 N N . LYS A 1 293 ? 10.189 8.478 -12.730 1.00 90.62 293 LYS A N 1
ATOM 2243 C CA . LYS A 1 293 ? 11.523 7.878 -12.638 1.00 90.62 293 LYS A CA 1
ATOM 2244 C C . LYS A 1 293 ? 11.389 6.472 -12.073 1.00 90.62 293 LYS A C 1
ATOM 2246 O O . LYS A 1 293 ? 10.881 6.302 -10.968 1.00 90.62 293 LYS A O 1
ATOM 2251 N N . LEU A 1 294 ? 11.842 5.486 -12.841 1.00 90.81 294 LEU A N 1
ATOM 2252 C CA . LEU A 1 294 ? 11.833 4.079 -12.462 1.00 90.81 294 LEU A CA 1
ATOM 2253 C C . LEU A 1 294 ? 13.183 3.697 -11.849 1.00 90.81 294 LEU A C 1
ATOM 2255 O O . LEU A 1 294 ? 14.228 3.879 -12.475 1.00 90.81 294 LEU A O 1
ATOM 2259 N N . TYR A 1 295 ? 13.148 3.136 -10.649 1.00 87.81 295 TYR A N 1
ATOM 2260 C CA . TYR A 1 295 ? 14.293 2.571 -9.955 1.00 87.81 295 TYR A CA 1
ATOM 2261 C C . TYR A 1 295 ? 14.100 1.065 -9.832 1.00 87.81 295 TYR A C 1
ATOM 2263 O O . TYR A 1 295 ? 13.051 0.584 -9.403 1.00 87.81 295 TYR A O 1
ATOM 2271 N N . LEU A 1 296 ? 15.129 0.323 -10.221 1.00 82.94 296 LEU A N 1
ATOM 2272 C CA . LEU A 1 296 ? 15.187 -1.121 -10.063 1.00 82.94 296 LEU A CA 1
ATOM 2273 C C . LEU A 1 296 ? 16.131 -1.416 -8.908 1.00 82.94 296 LEU A C 1
ATOM 2275 O O . LEU A 1 296 ? 17.305 -1.045 -8.968 1.00 82.94 296 LEU A O 1
ATOM 2279 N N . THR A 1 297 ? 15.627 -2.068 -7.867 1.00 69.06 297 THR A N 1
ATOM 2280 C CA . THR A 1 297 ? 16.467 -2.528 -6.763 1.00 69.06 297 THR A CA 1
ATOM 2281 C C . THR A 1 297 ? 17.240 -3.756 -7.247 1.00 69.06 297 THR A C 1
ATOM 2283 O O . THR A 1 297 ? 16.624 -4.778 -7.558 1.00 69.06 297 THR A O 1
ATOM 2286 N N . PRO A 1 298 ? 18.576 -3.695 -7.380 1.00 64.81 298 PRO A N 1
ATOM 2287 C CA . PRO A 1 298 ? 19.338 -4.845 -7.840 1.00 64.81 298 PRO A CA 1
ATOM 2288 C C . PRO A 1 298 ? 19.271 -5.951 -6.781 1.00 64.81 298 PRO A C 1
ATOM 2290 O O . PRO A 1 298 ? 19.721 -5.772 -5.653 1.00 64.81 298 PRO A O 1
ATOM 2293 N N . SER A 1 299 ? 18.718 -7.109 -7.143 1.00 67.38 299 SER A N 1
ATOM 2294 C CA . SER A 1 299 ? 18.741 -8.28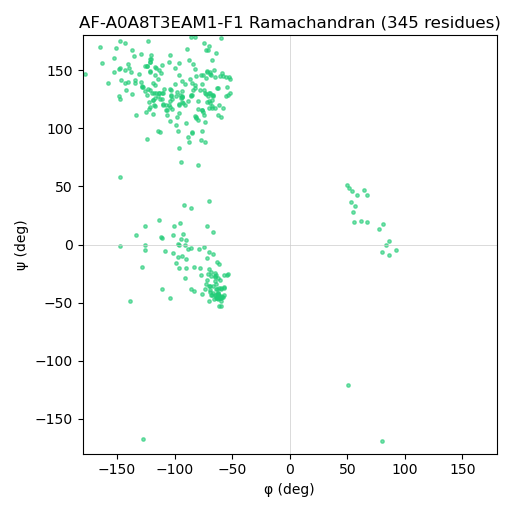5 -6.268 1.00 67.38 299 SER A CA 1
ATOM 2295 C C . SER A 1 299 ? 20.172 -8.812 -6.121 1.00 67.38 299 SER A C 1
ATOM 2297 O O . SER A 1 299 ? 20.937 -8.821 -7.088 1.00 67.38 299 SER A O 1
ATOM 2299 N N . ASN A 1 300 ? 20.524 -9.344 -4.944 1.00 68.44 300 ASN A N 1
ATOM 2300 C CA . ASN A 1 300 ? 21.797 -10.047 -4.712 1.00 68.44 300 ASN A CA 1
ATOM 2301 C C . ASN A 1 300 ? 22.039 -11.182 -5.732 1.00 68.44 300 ASN A C 1
ATOM 2303 O O . ASN A 1 300 ? 23.182 -11.515 -6.051 1.00 68.44 300 ASN A O 1
ATOM 2307 N N . ILE A 1 301 ? 20.963 -11.738 -6.300 1.00 75.38 301 ILE A N 1
ATOM 2308 C CA . ILE A 1 301 ? 21.010 -12.755 -7.356 1.00 75.38 301 ILE A CA 1
ATOM 2309 C C . ILE A 1 301 ? 21.623 -12.197 -8.650 1.00 75.38 301 ILE A C 1
ATOM 2311 O O . ILE A 1 301 ? 22.304 -12.928 -9.368 1.00 75.38 301 ILE A O 1
ATOM 2315 N N . VAL A 1 302 ? 21.456 -10.906 -8.951 1.00 79.56 302 VAL A N 1
ATOM 2316 C CA . VAL A 1 302 ? 22.025 -10.282 -10.159 1.00 79.56 302 VAL A CA 1
ATOM 2317 C C . VAL A 1 302 ? 23.553 -10.354 -10.139 1.00 79.56 302 VAL A C 1
ATOM 2319 O O . VAL A 1 302 ? 24.173 -10.703 -11.140 1.00 79.56 302 VAL A O 1
ATOM 2322 N N . LEU A 1 303 ? 24.180 -10.115 -8.984 1.00 82.38 303 LEU A N 1
ATOM 2323 C CA . LEU A 1 303 ? 25.634 -10.232 -8.862 1.00 82.38 303 LEU A CA 1
ATOM 2324 C C . LEU A 1 303 ? 26.096 -11.691 -9.001 1.00 82.38 303 LEU A C 1
ATOM 2326 O O . LEU A 1 303 ? 27.062 -11.971 -9.710 1.00 82.38 303 LEU A O 1
ATOM 2330 N N . LEU A 1 304 ? 25.388 -12.629 -8.364 1.00 87.31 304 LEU A N 1
ATOM 2331 C CA . LEU A 1 304 ? 25.700 -14.059 -8.451 1.00 87.31 304 LEU A CA 1
ATOM 2332 C C . LEU A 1 304 ? 25.565 -14.587 -9.885 1.00 87.31 304 LEU A C 1
ATOM 2334 O O . LEU A 1 304 ? 26.453 -15.284 -10.371 1.00 87.31 304 LEU A O 1
ATOM 2338 N N . THR A 1 305 ? 24.495 -14.218 -10.588 1.00 90.25 305 THR A N 1
ATOM 2339 C CA . THR A 1 305 ? 24.285 -14.596 -11.994 1.00 90.25 305 THR A CA 1
ATOM 2340 C C . THR A 1 305 ? 25.347 -13.994 -12.908 1.00 90.25 305 THR A C 1
ATOM 2342 O O . THR A 1 305 ? 25.835 -14.699 -13.788 1.00 90.25 305 THR A O 1
ATOM 2345 N N . ALA A 1 306 ? 25.788 -12.755 -12.666 1.00 90.44 306 ALA A N 1
ATOM 2346 C CA . ALA A 1 306 ? 26.901 -12.155 -13.401 1.00 90.44 306 ALA A CA 1
ATOM 2347 C C . ALA A 1 306 ? 28.214 -12.931 -13.195 1.00 90.44 306 ALA A C 1
ATOM 2349 O O . ALA A 1 306 ? 28.916 -13.216 -14.165 1.00 90.44 306 ALA A O 1
ATOM 2350 N N . ILE A 1 307 ? 28.524 -13.334 -11.957 1.00 94.31 307 ILE A N 1
ATOM 2351 C CA . ILE A 1 307 ? 29.708 -14.156 -11.652 1.00 94.31 307 ILE A CA 1
ATOM 2352 C C . ILE A 1 307 ? 29.630 -15.508 -12.371 1.00 94.31 307 ILE A C 1
ATOM 2354 O O . ILE A 1 307 ? 30.600 -15.926 -13.004 1.00 94.31 307 ILE A O 1
ATOM 2358 N N . VAL A 1 308 ? 28.476 -16.179 -12.314 1.00 96.12 308 VAL A N 1
ATOM 2359 C CA . VAL A 1 308 ? 28.259 -17.461 -13.003 1.00 96.12 308 VAL A CA 1
ATOM 2360 C C . VAL A 1 308 ? 28.399 -17.297 -14.518 1.00 96.12 308 VAL A C 1
ATOM 2362 O O . VAL A 1 308 ? 29.090 -18.094 -15.150 1.00 96.12 308 VAL A O 1
ATOM 2365 N N . LEU A 1 309 ? 27.816 -16.245 -15.098 1.00 96.31 309 LEU A N 1
ATOM 2366 C CA . LEU A 1 309 ? 27.909 -15.946 -16.527 1.00 96.31 309 LEU A CA 1
ATOM 2367 C C . LEU A 1 309 ? 29.362 -15.724 -16.961 1.00 96.31 309 LEU A C 1
ATOM 2369 O O . LEU A 1 309 ? 29.801 -16.312 -17.948 1.00 96.31 309 LEU A O 1
ATOM 2373 N N . ILE A 1 310 ? 30.128 -14.934 -16.203 1.00 97.12 310 ILE A N 1
ATOM 2374 C CA . ILE A 1 310 ? 31.562 -14.728 -16.450 1.00 97.12 310 ILE A CA 1
ATOM 2375 C C . ILE A 1 310 ? 32.309 -16.064 -16.380 1.00 97.12 310 ILE A C 1
ATOM 2377 O O . ILE A 1 310 ? 33.113 -16.359 -17.265 1.00 97.12 310 ILE A O 1
ATOM 2381 N N . GLY A 1 311 ? 32.017 -16.896 -15.377 1.00 97.69 311 GLY A N 1
ATOM 2382 C CA . GLY A 1 311 ? 32.610 -18.226 -15.234 1.00 97.69 311 GLY A CA 1
ATOM 2383 C C . GLY A 1 311 ? 32.349 -19.127 -16.444 1.00 97.69 311 GLY A C 1
ATOM 2384 O O . GLY A 1 311 ? 33.281 -19.737 -16.969 1.00 97.69 311 GLY A O 1
ATOM 2385 N N . VAL A 1 312 ? 31.108 -19.159 -16.938 1.00 97.75 312 VAL A N 1
ATOM 2386 C CA . VAL A 1 312 ? 30.726 -19.921 -18.139 1.00 97.75 312 VAL A CA 1
ATOM 2387 C C . VAL A 1 312 ? 31.431 -19.378 -19.384 1.00 97.75 312 VAL A C 1
ATOM 2389 O O . VAL A 1 312 ? 31.989 -20.159 -20.155 1.00 97.75 312 VAL A O 1
ATOM 2392 N N . CYS A 1 313 ? 31.480 -18.056 -19.563 1.00 97.50 313 CYS A N 1
ATOM 2393 C CA . CYS A 1 313 ? 32.189 -17.431 -20.680 1.00 97.50 313 CYS A CA 1
ATOM 2394 C C . CYS A 1 313 ? 33.685 -17.784 -20.681 1.00 97.50 313 CYS A C 1
ATOM 2396 O O . CYS A 1 313 ? 34.221 -18.178 -21.716 1.00 97.50 313 CYS A O 1
ATOM 2398 N N . VAL A 1 314 ? 34.358 -17.700 -19.527 1.00 98.06 314 VAL A N 1
ATOM 2399 C CA . VAL A 1 314 ? 35.778 -18.072 -19.392 1.00 98.06 314 VAL A CA 1
ATOM 2400 C C . VAL A 1 314 ? 35.985 -19.558 -19.681 1.00 98.06 314 VAL A C 1
ATOM 2402 O O . VAL A 1 314 ? 36.915 -19.917 -20.402 1.00 98.06 314 VAL A O 1
ATOM 2405 N N . PHE A 1 315 ? 35.107 -20.424 -19.176 1.00 97.94 315 PHE A N 1
ATOM 2406 C CA . PHE A 1 315 ? 35.178 -21.862 -19.429 1.00 97.94 315 PHE A CA 1
ATOM 2407 C C . PHE A 1 315 ? 35.065 -22.194 -20.925 1.00 97.94 315 PHE A C 1
ATOM 2409 O O . PHE A 1 315 ? 35.879 -22.954 -21.455 1.00 97.94 315 PHE A O 1
ATOM 2416 N N . ILE A 1 316 ? 34.119 -21.567 -21.629 1.00 97.56 316 ILE A N 1
ATOM 2417 C CA . ILE A 1 316 ? 33.962 -21.719 -23.082 1.00 97.56 316 ILE A CA 1
ATOM 2418 C C . ILE A 1 316 ? 35.208 -21.206 -23.820 1.00 97.56 316 ILE A C 1
ATOM 2420 O O . ILE A 1 316 ? 35.708 -21.892 -24.711 1.00 97.56 316 ILE A O 1
ATOM 2424 N N . LEU A 1 317 ? 35.758 -20.050 -23.429 1.00 97.38 317 LEU A N 1
ATOM 2425 C CA . LEU A 1 317 ? 36.983 -19.509 -24.032 1.00 97.38 317 LEU A CA 1
ATOM 2426 C C . LEU A 1 317 ? 38.189 -20.440 -23.854 1.00 97.38 317 LEU A C 1
ATOM 2428 O O . LEU A 1 317 ? 38.988 -20.575 -24.780 1.00 97.38 317 LEU A O 1
ATOM 2432 N N . ILE A 1 318 ? 38.312 -21.115 -22.707 1.00 97.56 318 ILE A N 1
ATOM 2433 C CA . ILE A 1 318 ? 39.370 -22.110 -22.477 1.00 97.56 318 ILE A CA 1
ATOM 2434 C C . ILE A 1 318 ? 39.206 -23.295 -23.432 1.00 97.56 318 ILE A C 1
ATOM 2436 O O . ILE A 1 318 ? 40.184 -23.704 -24.057 1.00 97.56 318 ILE A O 1
ATOM 2440 N N . ILE A 1 319 ? 37.988 -23.825 -23.588 1.00 97.31 319 ILE A N 1
ATOM 2441 C CA . ILE A 1 319 ? 37.717 -24.928 -24.524 1.00 97.31 319 ILE A CA 1
ATOM 2442 C C . ILE A 1 319 ? 38.070 -24.513 -25.954 1.00 97.31 319 ILE A C 1
ATOM 2444 O O . ILE A 1 319 ? 38.798 -25.237 -26.633 1.00 97.31 319 ILE A O 1
ATOM 2448 N N . ILE A 1 320 ? 37.610 -23.336 -26.391 1.00 96.88 320 ILE A N 1
ATOM 2449 C CA . ILE A 1 320 ? 37.928 -22.792 -27.717 1.00 96.88 320 ILE A CA 1
ATOM 2450 C C . ILE A 1 320 ? 39.444 -22.646 -27.880 1.00 96.88 320 ILE A C 1
ATOM 2452 O O . ILE A 1 320 ? 39.987 -23.066 -28.896 1.00 96.88 320 ILE A O 1
ATOM 2456 N N . GLY A 1 321 ? 40.145 -22.113 -26.878 1.00 96.56 321 GLY A N 1
ATOM 2457 C CA . GLY A 1 321 ? 41.598 -21.955 -26.913 1.00 96.56 321 GLY A CA 1
ATOM 2458 C C . GLY A 1 321 ? 42.347 -23.286 -27.027 1.00 96.56 321 GLY A C 1
ATOM 2459 O O . GLY A 1 321 ? 43.291 -23.395 -27.811 1.00 96.56 321 GLY A O 1
ATOM 2460 N N . VAL A 1 322 ? 41.912 -24.317 -26.295 1.00 96.56 322 VAL A N 1
ATOM 2461 C CA . VAL A 1 322 ? 42.494 -25.668 -26.377 1.00 96.56 322 VAL A CA 1
ATOM 2462 C C . VAL A 1 322 ? 42.243 -26.286 -27.749 1.00 96.56 322 VAL A C 1
ATOM 2464 O O . VAL A 1 322 ? 43.182 -26.809 -28.351 1.00 96.56 322 VAL A O 1
ATOM 2467 N N . LEU A 1 323 ? 41.011 -26.205 -28.259 1.00 95.06 323 LEU A N 1
ATOM 2468 C CA . LEU A 1 323 ? 40.660 -26.728 -29.581 1.00 95.06 323 LEU A CA 1
ATOM 2469 C C . LEU A 1 323 ? 41.437 -26.010 -30.687 1.00 95.06 323 LEU A C 1
ATOM 2471 O O . LEU A 1 323 ? 42.039 -26.669 -31.528 1.00 95.06 323 LEU A O 1
ATOM 2475 N N . HIS A 1 324 ? 41.527 -24.682 -30.627 1.00 94.75 324 HIS A N 1
ATOM 2476 C CA . HIS A 1 324 ? 42.276 -23.892 -31.600 1.00 94.75 324 HIS A CA 1
ATOM 2477 C C . HIS A 1 324 ? 43.780 -24.197 -31.560 1.00 94.75 324 HIS A C 1
ATOM 2479 O O . HIS A 1 324 ? 44.457 -24.214 -32.588 1.00 94.75 324 H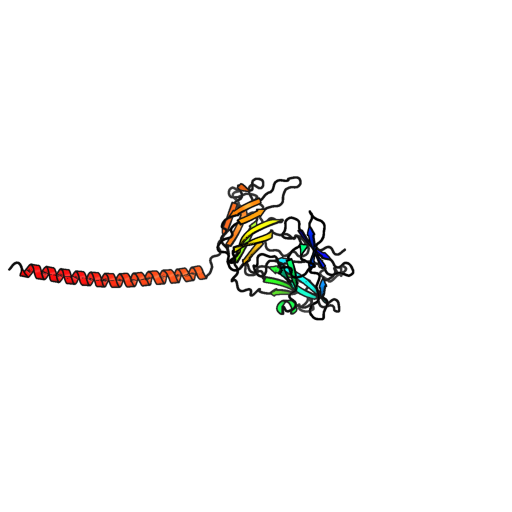IS A O 1
ATOM 2485 N N . TRP A 1 325 ? 44.330 -24.491 -30.379 1.00 93.94 325 TRP A N 1
ATOM 2486 C CA . TRP A 1 325 ? 45.720 -24.927 -30.270 1.00 93.94 325 TRP A CA 1
ATOM 2487 C C . TRP A 1 325 ? 45.945 -26.326 -30.856 1.00 93.94 325 TRP A C 1
ATOM 2489 O O . TRP A 1 325 ? 46.968 -26.560 -31.505 1.00 93.94 325 TRP A O 1
ATOM 2499 N N . GLN A 1 326 ? 45.005 -27.254 -30.653 1.00 92.25 326 GLN A N 1
ATOM 2500 C CA . GLN A 1 326 ? 45.064 -28.586 -31.259 1.00 92.25 326 GLN A CA 1
ATOM 2501 C C . GLN A 1 326 ? 44.959 -28.518 -32.785 1.00 92.25 326 GLN A C 1
ATOM 2503 O O . GLN A 1 326 ? 45.757 -29.167 -33.462 1.00 92.25 326 GLN A O 1
ATOM 2508 N N . GLU A 1 327 ? 44.047 -27.696 -33.302 1.00 92.62 327 GLU A N 1
ATOM 2509 C CA . GLU A 1 327 ? 43.873 -27.420 -34.730 1.00 92.62 327 GLU A CA 1
ATOM 2510 C C . GLU A 1 327 ? 45.155 -26.834 -35.331 1.00 92.62 327 GLU A C 1
ATOM 2512 O O . GLU A 1 327 ? 45.752 -27.432 -36.222 1.00 92.62 327 GLU A O 1
ATOM 2517 N N . LYS A 1 328 ? 45.693 -25.759 -34.740 1.00 92.12 328 LYS A N 1
ATOM 2518 C CA . LYS A 1 328 ? 46.951 -25.151 -35.196 1.00 92.12 328 LYS A CA 1
ATOM 2519 C C . LYS A 1 328 ? 48.119 -26.143 -35.206 1.00 92.12 328 LYS A C 1
ATOM 2521 O O . LYS A 1 328 ? 48.966 -26.112 -36.095 1.00 92.12 328 LYS A O 1
ATOM 2526 N N . LYS A 1 329 ? 48.176 -27.046 -34.223 1.00 91.19 329 LYS A N 1
ATOM 2527 C CA . LYS A 1 329 ? 49.207 -28.089 -34.156 1.00 91.19 329 LYS A CA 1
ATOM 2528 C C . LYS A 1 329 ? 49.013 -29.180 -35.215 1.00 91.19 329 LYS A C 1
ATOM 2530 O O . LYS A 1 329 ? 50.009 -29.779 -35.625 1.00 91.19 329 LYS A O 1
ATOM 2535 N N . ALA A 1 330 ? 47.778 -29.477 -35.616 1.00 88.06 330 ALA A N 1
ATOM 2536 C CA . ALA A 1 330 ? 47.484 -30.393 -36.715 1.00 88.06 330 ALA A CA 1
ATOM 2537 C C . ALA A 1 330 ? 47.890 -29.769 -38.059 1.00 88.06 330 ALA A C 1
ATOM 2539 O O . ALA A 1 330 ? 48.690 -30.375 -38.773 1.00 88.06 330 ALA A O 1
ATOM 2540 N N . ASP A 1 331 ? 47.499 -28.519 -38.311 1.00 85.00 331 ASP A N 1
ATOM 2541 C CA . ASP A 1 331 ? 47.888 -27.757 -39.506 1.00 85.00 331 ASP A CA 1
ATOM 2542 C C . ASP A 1 331 ? 49.412 -27.648 -39.658 1.00 85.00 331 ASP A C 1
ATOM 2544 O O . ASP A 1 331 ? 49.969 -27.844 -40.741 1.00 85.00 331 ASP A O 1
ATOM 2548 N N . ASP A 1 332 ? 50.128 -27.371 -38.562 1.00 83.38 332 ASP A N 1
ATOM 2549 C CA . ASP A 1 332 ? 51.593 -27.294 -38.575 1.00 83.38 332 ASP A CA 1
ATOM 2550 C C . ASP A 1 332 ? 52.250 -28.652 -38.891 1.00 83.38 332 ASP A C 1
ATOM 2552 O O . ASP A 1 332 ? 53.365 -28.693 -39.421 1.00 83.38 332 ASP A O 1
ATOM 2556 N N . ARG A 1 333 ? 51.594 -29.776 -38.566 1.00 82.88 333 ARG A N 1
ATOM 2557 C CA . ARG A 1 333 ? 52.071 -31.121 -38.933 1.00 82.88 333 ARG A CA 1
ATOM 2558 C C . ARG A 1 333 ? 51.812 -31.417 -40.407 1.00 82.88 333 ARG A C 1
ATOM 2560 O O . ARG A 1 333 ? 52.720 -31.934 -41.056 1.00 82.88 333 ARG A O 1
ATOM 2567 N N . GLU A 1 334 ? 50.640 -31.065 -40.930 1.00 83.12 334 GLU A N 1
ATOM 2568 C CA . GLU A 1 334 ? 50.296 -31.244 -42.348 1.00 83.12 334 GLU A CA 1
ATOM 2569 C C . GLU A 1 334 ? 51.222 -30.427 -43.255 1.00 83.12 334 GLU A C 1
ATOM 2571 O O . GLU A 1 334 ? 51.857 -30.990 -44.149 1.00 83.12 334 GLU A O 1
ATOM 2576 N N . LYS A 1 335 ? 51.452 -29.146 -42.938 1.00 79.94 335 LYS A N 1
ATOM 2577 C CA . LYS A 1 335 ? 52.390 -28.288 -43.691 1.00 79.94 335 LYS A CA 1
ATOM 2578 C C . LYS A 1 335 ? 53.808 -28.861 -43.760 1.00 79.94 335 LYS A C 1
ATOM 2580 O O . LYS A 1 335 ? 54.483 -28.734 -44.780 1.00 79.94 335 LYS A O 1
ATOM 2585 N N . ARG A 1 336 ? 54.284 -29.511 -42.690 1.00 76.88 336 ARG A N 1
ATOM 2586 C CA . ARG A 1 336 ? 55.601 -30.181 -42.684 1.00 76.88 336 ARG A CA 1
ATOM 2587 C C . ARG A 1 336 ? 55.616 -31.433 -43.562 1.00 76.88 336 ARG A C 1
ATOM 2589 O O . ARG A 1 336 ? 56.636 -31.708 -44.189 1.00 76.88 336 ARG A O 1
ATOM 2596 N N . GLN A 1 337 ? 54.518 -32.185 -43.618 1.00 76.56 337 GLN A N 1
ATOM 2597 C CA . GLN A 1 337 ? 54.400 -33.357 -44.492 1.00 76.56 337 GLN A CA 1
ATOM 2598 C C . GLN A 1 337 ? 54.343 -32.957 -45.970 1.00 76.56 337 GLN A C 1
ATOM 2600 O O . GLN A 1 337 ? 55.013 -33.584 -46.791 1.00 76.56 337 GLN A O 1
ATOM 2605 N N . GLU A 1 338 ? 53.620 -31.888 -46.305 1.00 73.12 338 GLU A N 1
ATOM 2606 C CA . GLU A 1 338 ? 53.593 -31.335 -47.663 1.00 73.12 338 GLU A CA 1
ATOM 2607 C C . GLU A 1 338 ? 54.972 -30.820 -48.091 1.00 73.12 338 GLU A C 1
ATOM 2609 O O . GLU A 1 338 ? 55.454 -31.187 -49.161 1.00 73.12 338 GLU A O 1
ATOM 2614 N N . ALA A 1 339 ? 55.665 -30.065 -47.230 1.00 71.00 339 ALA A N 1
ATOM 2615 C CA . ALA A 1 339 ? 57.019 -29.583 -47.512 1.00 71.00 339 ALA A CA 1
ATOM 2616 C C . ALA A 1 339 ? 58.026 -30.728 -47.752 1.00 71.00 339 ALA A C 1
ATOM 2618 O O . ALA A 1 339 ? 58.879 -30.624 -48.632 1.00 71.00 339 ALA A O 1
ATOM 2619 N N . HIS A 1 340 ? 57.911 -31.843 -47.019 1.00 62.47 340 HIS A N 1
ATOM 2620 C CA . HIS A 1 340 ? 58.725 -33.033 -47.280 1.00 62.47 340 HIS A CA 1
ATOM 2621 C C . HIS A 1 340 ? 58.353 -33.733 -48.595 1.00 62.47 340 HIS A C 1
ATOM 2623 O O . HIS A 1 340 ? 59.250 -34.218 -49.280 1.00 62.47 340 HIS A O 1
ATOM 2629 N N . ARG A 1 341 ? 57.072 -33.756 -48.985 1.00 64.19 341 ARG A N 1
ATOM 2630 C CA . ARG A 1 341 ? 56.623 -34.304 -50.279 1.00 64.19 341 ARG A CA 1
ATOM 2631 C C . ARG A 1 341 ? 57.209 -33.538 -51.467 1.00 64.19 341 ARG A C 1
ATOM 2633 O O . ARG A 1 341 ? 57.710 -34.168 -52.391 1.00 64.19 341 ARG A O 1
ATOM 2640 N N . PHE A 1 342 ? 57.235 -32.206 -51.408 1.00 59.22 342 PHE A N 1
ATOM 2641 C CA . PHE A 1 342 ? 57.830 -31.376 -52.466 1.00 59.22 342 PHE A CA 1
ATOM 2642 C C . PHE A 1 342 ? 59.339 -31.589 -52.642 1.00 59.22 342 PHE A C 1
ATOM 2644 O O . PHE A 1 342 ? 59.861 -31.374 -53.731 1.00 59.22 342 PHE A O 1
ATOM 2651 N N . HIS A 1 343 ? 60.053 -32.023 -51.601 1.00 57.12 343 HIS A N 1
ATOM 2652 C CA . HIS A 1 343 ? 61.488 -32.286 -51.709 1.00 57.12 343 HIS A CA 1
ATOM 2653 C C . HIS A 1 343 ? 61.817 -33.621 -52.397 1.00 57.12 343 HIS A C 1
ATOM 2655 O O . HIS A 1 343 ? 62.921 -33.773 -52.908 1.00 57.12 343 HIS A O 1
ATOM 2661 N N . PHE A 1 344 ? 60.871 -34.564 -52.446 1.00 57.69 344 PHE A N 1
ATOM 2662 C CA . PHE A 1 344 ? 61.039 -35.847 -53.139 1.00 57.69 344 PHE A CA 1
ATOM 2663 C C . PHE A 1 344 ? 60.602 -35.820 -54.610 1.00 57.69 344 PHE A C 1
ATOM 2665 O O . PHE A 1 344 ? 61.055 -36.666 -55.365 1.00 57.69 344 PHE A O 1
ATOM 2672 N N . ASP A 1 345 ? 59.773 -34.858 -55.023 1.00 52.78 345 ASP A N 1
ATOM 2673 C CA . ASP A 1 345 ? 59.298 -34.713 -56.414 1.00 52.78 345 ASP A CA 1
ATOM 2674 C C . ASP A 1 345 ? 60.273 -33.908 -57.310 1.00 52.78 345 ASP A C 1
ATOM 2676 O O . ASP A 1 345 ? 60.028 -33.715 -58.499 1.00 52.78 345 ASP A O 1
ATOM 2680 N N . ALA A 1 346 ? 61.369 -33.393 -56.734 1.00 56.59 346 ALA A N 1
ATOM 2681 C CA . ALA A 1 346 ? 62.384 -32.571 -57.407 1.00 56.59 346 ALA A CA 1
ATOM 2682 C C . ALA A 1 346 ? 63.762 -33.261 -57.565 1.00 56.59 346 ALA A C 1
ATOM 2684 O O . ALA A 1 346 ? 64.719 -32.610 -57.997 1.00 56.59 346 ALA A O 1
ATOM 2685 N N . MET A 1 347 ? 63.869 -34.550 -57.220 1.00 47.94 347 MET A N 1
ATOM 2686 C CA . MET A 1 347 ? 64.937 -35.473 -57.654 1.00 47.94 347 MET A CA 1
ATOM 2687 C C . MET A 1 347 ? 64.350 -36.466 -58.649 1.00 47.94 347 MET A C 1
ATOM 2689 O O . MET A 1 347 ? 65.112 -36.889 -59.547 1.00 47.94 347 MET A O 1
#

Solvent-accessible surface area (backbone atoms only — not comparable to full-atom values): 19392 Å² total; per-residue (Å²): 132,78,72,34,79,30,65,40,54,48,102,52,36,23,49,32,44,38,68,65,96,85,50,58,34,34,24,39,40,42,82,87,48,88,68,74,45,47,35,33,68,82,48,68,52,88,97,42,50,43,37,72,53,71,65,62,78,93,50,99,86,56,90,76,56,69,61,58,61,31,71,41,39,62,79,21,69,29,51,66,18,34,27,32,47,35,21,38,72,92,57,86,57,23,28,44,38,47,28,43,56,40,78,41,87,51,82,75,17,54,91,77,46,35,28,55,46,74,50,84,81,49,62,75,46,62,69,39,50,49,30,70,50,43,34,49,41,52,85,81,74,76,76,57,38,18,39,41,35,37,17,43,71,27,84,96,58,35,82,32,82,43,79,46,81,60,84,70,76,76,66,40,37,31,39,36,42,29,51,31,61,18,84,35,75,72,85,26,81,91,77,43,78,43,76,51,54,70,36,72,49,29,39,38,34,38,41,36,59,43,85,85,71,46,81,42,74,31,50,41,46,26,48,56,58,92,58,87,85,57,67,68,58,77,45,35,69,43,21,62,22,72,52,58,84,46,35,53,34,39,38,44,30,48,77,64,61,91,93,58,86,68,83,43,50,35,76,48,61,66,45,61,55,63,24,40,36,42,34,36,44,21,56,70,92,41,38,88,60,39,46,73,48,82,43,73,73,82,53,76,61,57,60,53,50,50,53,51,51,50,51,51,53,53,52,52,50,50,52,51,52,53,51,52,50,53,50,52,55,49,53,59,50,51,55,52,54,52,57,54,52,60,63,64,77,76,114

Secondary structure (DSSP, 8-state):
--------SSTTEEEEEE-STT--EEEEEESSSS--EEEE---EETTEEEEEPPPPP--TT---PPP-EEEE-SSSSSS-EEEEEEEETTSS-EEEEEEEEEE--SGGGTTTSEEEEEETT-HHHHTSTTEEEEEEE-SSSSS--EEEEEES-SGGG--EEEEE-----S-SEEEEEEEB--S-SS--GGG-----PBPSS-EEEEEEE-TTS-EEEEEEETT---SSS----SSEEEEEES--SSEEEEEEE-PPPTT-----EEEEEEEPSSEEEEEE--STT-GGG-EEEEEE---HHHHHHHHHHHHHHHHHHHHHHHHHHHHHHHHHHHHHHHHHHHHHTT-